Protein AF-A0A524CK15-F1 (afdb_monomer)

Structure (mmCIF, N/CA/C/O backbone):
data_AF-A0A524CK15-F1
#
_entry.id   AF-A0A524CK15-F1
#
loop_
_atom_site.group_PDB
_atom_site.id
_atom_site.type_symbol
_atom_site.label_atom_id
_atom_site.label_alt_id
_atom_site.label_comp_id
_atom_site.label_asym_id
_atom_site.label_entity_id
_atom_site.label_seq_id
_atom_site.pdbx_PDB_ins_code
_atom_site.Cartn_x
_atom_site.Cartn_y
_atom_site.Cartn_z
_atom_site.occupancy
_atom_site.B_iso_or_equiv
_atom_site.auth_seq_id
_atom_site.auth_comp_id
_atom_site.auth_asym_id
_atom_site.auth_atom_id
_atom_site.pdbx_PDB_model_num
ATOM 1 N N . MET A 1 1 ? 25.310 19.067 -42.871 1.00 55.69 1 MET A N 1
ATOM 2 C CA . MET A 1 1 ? 26.571 18.456 -43.361 1.00 55.69 1 MET A CA 1
ATOM 3 C C . MET A 1 1 ? 26.721 18.583 -44.879 1.00 55.69 1 MET A C 1
ATOM 5 O O . MET A 1 1 ? 27.720 19.136 -45.307 1.00 55.69 1 MET A O 1
ATOM 9 N N . PHE A 1 2 ? 25.718 18.194 -45.680 1.00 52.59 2 PHE A N 1
ATOM 10 C CA . PHE A 1 2 ? 25.743 18.322 -47.151 1.00 52.59 2 PHE A CA 1
ATOM 11 C C . PHE A 1 2 ? 26.018 19.737 -47.682 1.00 52.59 2 PHE A C 1
ATOM 13 O O . PHE A 1 2 ? 26.768 19.878 -48.639 1.00 52.59 2 PHE A O 1
ATOM 20 N N . LYS A 1 3 ? 25.491 20.783 -47.028 1.00 71.75 3 LYS A N 1
ATOM 21 C CA . LYS A 1 3 ? 25.762 22.181 -47.405 1.00 71.75 3 LYS A CA 1
ATOM 22 C C . LYS A 1 3 ? 27.261 22.521 -47.323 1.00 71.75 3 LYS A C 1
ATOM 24 O O . LYS A 1 3 ? 27.848 22.887 -48.326 1.00 71.75 3 LYS A O 1
ATOM 29 N N . LYS A 1 4 ? 27.912 22.221 -46.189 1.00 73.25 4 LYS A N 1
ATOM 30 C CA . LYS A 1 4 ? 29.362 22.434 -46.004 1.00 73.25 4 LYS A CA 1
ATOM 31 C C . LYS A 1 4 ? 30.231 21.638 -46.990 1.00 73.25 4 LYS A C 1
ATOM 33 O O . LYS A 1 4 ? 31.293 22.116 -47.368 1.00 73.25 4 LYS A O 1
ATOM 38 N N . LEU A 1 5 ? 29.814 20.430 -47.384 1.00 72.19 5 LEU A N 1
ATOM 39 C CA . LEU A 1 5 ? 30.543 19.635 -48.381 1.00 72.19 5 LEU A CA 1
ATOM 40 C C . LEU A 1 5 ? 30.392 20.233 -49.788 1.00 72.19 5 LEU A C 1
ATOM 42 O O . LEU A 1 5 ? 31.377 20.340 -50.510 1.00 72.19 5 LEU A O 1
ATOM 46 N N . LYS A 1 6 ? 29.178 20.675 -50.142 1.00 79.50 6 LYS A N 1
ATOM 47 C CA . LYS A 1 6 ? 28.891 21.368 -51.403 1.00 79.50 6 LYS A CA 1
ATOM 48 C C . LYS A 1 6 ? 29.717 22.650 -51.529 1.00 79.50 6 LYS A C 1
ATOM 50 O O . LYS A 1 6 ? 30.350 22.839 -52.558 1.00 79.50 6 LYS A O 1
ATOM 55 N N . ASP A 1 7 ? 29.781 23.448 -50.463 1.00 82.31 7 ASP A N 1
ATOM 56 C CA . ASP A 1 7 ? 30.535 24.708 -50.432 1.00 82.31 7 ASP A CA 1
ATOM 57 C C . ASP A 1 7 ? 32.053 24.474 -50.600 1.00 82.31 7 ASP A C 1
ATOM 59 O O . ASP A 1 7 ? 32.742 25.224 -51.293 1.00 82.31 7 ASP A O 1
ATOM 63 N N . ARG A 1 8 ? 32.585 23.388 -50.018 1.00 78.94 8 ARG A N 1
ATOM 64 C CA . ARG A 1 8 ? 33.995 22.989 -50.180 1.00 78.94 8 ARG A CA 1
ATOM 65 C C . ARG A 1 8 ? 34.305 22.472 -51.584 1.00 78.94 8 ARG A C 1
ATOM 67 O O . ARG A 1 8 ? 35.347 22.817 -52.130 1.00 78.94 8 ARG A O 1
ATOM 74 N N . LEU A 1 9 ? 33.407 21.682 -52.175 1.00 77.25 9 LEU A N 1
ATOM 75 C CA . LEU A 1 9 ? 33.543 21.196 -53.552 1.00 77.25 9 LEU A CA 1
ATOM 76 C C . LEU A 1 9 ? 33.477 22.341 -54.564 1.00 77.25 9 LEU A C 1
ATOM 78 O O . LEU A 1 9 ? 34.295 22.379 -55.478 1.00 77.25 9 LEU A O 1
ATOM 82 N N . SER A 1 10 ? 32.566 23.303 -54.382 1.00 79.25 10 SER A N 1
ATOM 83 C CA . SER A 1 10 ? 32.503 24.485 -55.248 1.00 79.25 10 SER A CA 1
ATOM 84 C C . SER A 1 10 ? 33.756 25.351 -55.137 1.00 79.25 10 SER A C 1
ATOM 86 O O . SER A 1 10 ? 34.241 25.836 -56.153 1.00 79.25 10 SER A O 1
ATOM 88 N N . ALA A 1 11 ? 34.319 25.503 -53.932 1.00 84.50 11 ALA A N 1
ATOM 89 C CA . ALA A 1 11 ? 35.571 26.232 -53.743 1.00 84.50 11 ALA A CA 1
ATOM 90 C C . ALA A 1 11 ? 36.758 25.514 -54.409 1.00 84.50 11 ALA A C 1
ATOM 92 O O . ALA A 1 11 ? 37.546 26.151 -55.102 1.00 84.50 11 ALA A O 1
ATOM 93 N N . ALA A 1 12 ? 36.858 24.189 -54.260 1.00 81.06 12 ALA A N 1
ATOM 94 C CA . ALA A 1 12 ? 37.910 23.393 -54.893 1.00 81.06 12 ALA A CA 1
ATOM 95 C C . ALA A 1 12 ? 37.824 23.423 -56.430 1.00 81.06 12 ALA A C 1
ATOM 97 O O . ALA A 1 12 ? 38.842 23.601 -57.096 1.00 81.06 12 ALA A O 1
ATOM 98 N N . LEU A 1 13 ? 36.613 23.319 -56.990 1.00 80.19 13 LEU A N 1
ATOM 99 C CA . LEU A 1 13 ? 36.372 23.461 -58.430 1.00 80.19 13 LEU A CA 1
ATOM 100 C C . LEU A 1 13 ? 36.734 24.864 -58.928 1.00 80.19 13 LEU A C 1
ATOM 102 O O . LEU A 1 13 ? 37.379 24.989 -59.965 1.00 80.19 13 LEU A O 1
ATOM 106 N N . GLY A 1 14 ? 36.377 25.909 -58.174 1.00 83.38 14 GLY A N 1
ATOM 107 C CA . GLY A 1 14 ? 36.739 27.289 -58.499 1.00 83.38 14 GLY A CA 1
ATOM 108 C C . GLY A 1 14 ? 38.253 27.514 -58.531 1.00 83.38 14 GLY A C 1
ATOM 109 O O . GLY A 1 14 ? 38.763 28.099 -59.481 1.00 83.38 14 GLY A O 1
ATOM 110 N N . ILE A 1 15 ? 38.986 26.993 -57.541 1.00 81.81 15 ILE A N 1
ATOM 111 C CA . ILE A 1 15 ? 40.455 27.087 -57.482 1.00 81.81 15 ILE A CA 1
ATOM 112 C C . ILE A 1 15 ? 41.104 26.299 -58.628 1.00 81.81 15 ILE A C 1
ATOM 114 O O . ILE A 1 15 ? 42.030 26.798 -59.263 1.00 81.81 15 ILE A O 1
ATOM 118 N N . SER A 1 16 ? 40.607 25.095 -58.927 1.00 79.69 16 SER A N 1
ATOM 119 C CA . SER A 1 16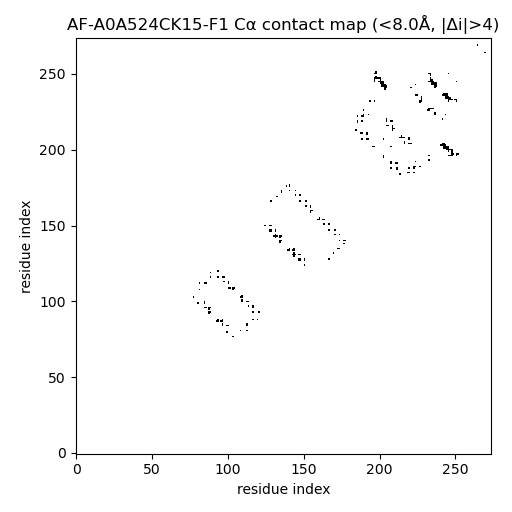 ? 41.106 24.283 -60.042 1.00 79.69 16 SER A CA 1
ATOM 120 C C . SER A 1 16 ? 40.906 24.988 -61.385 1.00 79.69 16 SER A C 1
ATOM 122 O O . SER A 1 16 ? 41.858 25.088 -62.156 1.00 79.69 16 SER A O 1
ATOM 124 N N . LEU A 1 17 ? 39.720 25.549 -61.644 1.00 79.06 17 LEU A N 1
ATOM 125 C CA . LEU A 1 17 ? 39.443 26.325 -62.858 1.00 79.06 17 LEU A CA 1
ATOM 126 C C . LEU A 1 17 ? 40.368 27.539 -62.986 1.00 79.06 17 LEU A C 1
ATOM 128 O O . LEU A 1 17 ? 40.913 27.779 -64.060 1.00 79.06 17 LEU A O 1
ATOM 132 N N . LEU A 1 18 ? 40.594 28.265 -61.889 1.00 79.44 18 LEU A N 1
ATOM 133 C CA . LEU A 1 18 ? 41.452 29.448 -61.870 1.00 79.44 18 LEU A CA 1
ATOM 134 C C . LEU A 1 18 ? 42.927 29.095 -62.123 1.00 79.44 18 LEU A C 1
ATOM 136 O O . LEU A 1 18 ? 43.591 29.779 -62.895 1.00 79.44 18 LEU A O 1
ATOM 140 N N . LEU A 1 19 ? 43.425 27.992 -61.554 1.00 77.94 19 LEU A N 1
ATOM 141 C CA . LEU A 1 19 ? 44.768 27.473 -61.842 1.00 77.94 19 LEU A CA 1
ATOM 142 C C . LEU A 1 19 ? 44.911 27.024 -63.299 1.00 77.94 19 LEU A C 1
ATOM 144 O O . LEU A 1 19 ? 45.911 27.337 -63.935 1.00 77.94 19 LEU A O 1
ATOM 148 N N . THR A 1 20 ? 43.903 26.336 -63.841 1.00 77.75 20 THR A N 1
ATOM 149 C CA . THR A 1 20 ? 43.910 25.901 -65.249 1.00 77.75 20 THR A CA 1
ATOM 150 C C . THR A 1 20 ? 43.944 27.112 -66.181 1.00 77.75 20 THR A C 1
ATOM 152 O O . THR A 1 20 ? 44.714 27.139 -67.135 1.00 77.75 20 THR A O 1
ATOM 155 N N . PHE A 1 21 ? 43.162 28.148 -65.864 1.00 78.06 21 PHE A N 1
ATOM 156 C CA . PHE A 1 21 ? 43.155 29.410 -66.598 1.00 78.06 21 PHE A CA 1
ATOM 157 C C . PHE A 1 21 ? 44.507 30.131 -66.525 1.00 78.06 21 PHE A C 1
ATOM 159 O O . PHE A 1 21 ? 45.005 30.573 -67.553 1.00 78.06 21 PHE A O 1
ATOM 166 N N . LEU A 1 22 ? 45.134 30.207 -65.345 1.00 76.88 22 LEU A N 1
ATOM 167 C CA . LEU A 1 22 ? 46.463 30.810 -65.182 1.00 76.88 22 LEU A CA 1
ATOM 168 C C . LEU A 1 22 ? 47.549 30.058 -65.958 1.00 76.88 22 LEU A C 1
ATOM 170 O O . LEU A 1 22 ? 48.421 30.700 -66.531 1.00 76.88 22 LEU A O 1
ATOM 174 N N . VAL A 1 23 ? 47.485 28.724 -66.015 1.00 73.56 23 VAL A N 1
ATOM 175 C CA . VAL A 1 23 ? 48.408 27.912 -66.825 1.00 73.56 23 VAL A CA 1
ATOM 176 C C . VAL A 1 23 ? 48.201 28.191 -68.312 1.00 73.56 23 VAL A C 1
ATOM 178 O O . VAL A 1 23 ? 49.164 28.497 -69.001 1.00 73.56 23 VAL A O 1
ATOM 181 N N . ILE A 1 24 ? 46.957 28.175 -68.804 1.00 71.50 24 ILE A N 1
ATOM 182 C CA . ILE A 1 24 ? 46.650 28.506 -70.208 1.00 71.50 24 ILE A CA 1
ATOM 183 C C . ILE A 1 24 ? 47.121 29.927 -70.553 1.00 71.50 24 ILE A C 1
ATOM 185 O O . ILE A 1 24 ? 47.690 30.147 -71.617 1.00 71.50 24 ILE A O 1
ATOM 189 N N . PHE A 1 25 ? 46.916 30.885 -69.646 1.00 73.38 25 PHE A N 1
ATOM 190 C CA . PHE A 1 25 ? 47.332 32.274 -69.830 1.00 73.38 25 PHE A CA 1
ATOM 191 C C . PHE A 1 25 ? 48.860 32.431 -69.838 1.00 73.38 25 PHE A C 1
ATOM 193 O O . PHE A 1 25 ? 49.388 33.183 -70.651 1.00 73.38 25 PHE A O 1
ATOM 200 N N . ALA A 1 26 ? 49.577 31.698 -68.981 1.00 67.38 26 ALA A N 1
ATOM 201 C CA . ALA A 1 26 ? 51.039 31.694 -68.945 1.00 67.38 26 ALA A CA 1
ATOM 202 C C . ALA A 1 26 ? 51.664 31.053 -70.198 1.00 67.38 26 ALA A C 1
ATOM 204 O O . ALA A 1 26 ? 52.703 31.517 -70.657 1.00 67.38 26 ALA A O 1
ATOM 205 N N . LEU A 1 27 ? 51.017 30.033 -70.774 1.00 62.81 27 LEU A N 1
ATOM 206 C CA . LEU A 1 27 ? 51.454 29.364 -72.009 1.00 62.81 27 LEU A CA 1
ATOM 207 C C . LEU A 1 27 ? 51.143 30.182 -73.278 1.00 62.81 27 LEU A C 1
ATOM 209 O O . LEU A 1 27 ? 51.696 29.929 -74.341 1.00 62.81 27 LEU A O 1
ATOM 213 N N . GLY A 1 28 ? 50.279 31.198 -73.184 1.00 62.91 28 GLY A N 1
ATOM 214 C CA . GLY A 1 28 ? 49.916 32.064 -74.309 1.00 62.91 28 GLY A CA 1
ATOM 215 C C . GLY A 1 28 ? 50.991 33.072 -74.738 1.00 62.91 28 GLY A C 1
ATOM 216 O O . GLY A 1 28 ? 50.707 33.883 -75.617 1.00 62.91 28 GLY A O 1
ATOM 217 N N . TYR A 1 29 ? 52.183 33.066 -74.127 1.00 54.81 29 TYR A N 1
ATOM 218 C CA . TYR A 1 29 ? 53.163 34.145 -74.291 1.00 54.81 29 TYR A CA 1
ATOM 219 C C . TYR A 1 29 ? 54.292 33.897 -75.308 1.00 54.81 29 TYR A C 1
ATOM 221 O O . TYR A 1 29 ? 54.995 34.851 -75.605 1.00 54.81 29 TYR A O 1
ATOM 229 N N . ASP A 1 30 ? 54.434 32.711 -75.915 1.00 58.44 30 ASP A N 1
ATOM 230 C CA . ASP A 1 30 ? 55.310 32.531 -77.091 1.00 58.44 30 ASP A CA 1
ATOM 231 C C . ASP A 1 30 ? 54.913 31.307 -77.940 1.00 58.44 30 ASP A C 1
ATOM 233 O O . ASP A 1 30 ? 55.083 30.152 -77.559 1.00 58.44 30 ASP A O 1
ATOM 237 N N . PHE A 1 31 ? 54.406 31.558 -79.151 1.00 59.78 31 PHE A N 1
ATOM 238 C CA . PHE A 1 31 ? 53.818 30.547 -80.047 1.00 59.78 31 PHE A CA 1
ATOM 239 C C . PHE A 1 31 ? 54.834 29.536 -80.629 1.00 59.78 31 PHE A C 1
ATOM 241 O O . PHE A 1 31 ? 54.445 28.594 -81.315 1.00 59.78 31 PHE A O 1
ATOM 248 N N . GLN A 1 32 ? 56.138 29.715 -80.381 1.00 60.94 32 GLN A N 1
ATOM 249 C CA . GLN A 1 32 ? 57.204 28.887 -80.964 1.00 60.94 32 GLN A CA 1
ATOM 250 C C . GLN A 1 32 ? 57.520 27.595 -80.181 1.00 60.94 32 GLN A C 1
ATOM 252 O O . GLN A 1 32 ? 58.207 26.733 -80.721 1.00 60.94 32 GLN A O 1
ATOM 257 N N . PHE A 1 33 ? 56.984 27.404 -78.966 1.00 59.75 33 PHE A N 1
ATOM 258 C CA . PHE A 1 33 ? 57.177 26.182 -78.153 1.00 59.75 33 PHE A CA 1
ATOM 259 C C . PHE A 1 33 ? 55.940 25.261 -78.067 1.00 59.75 33 PHE A C 1
ATOM 261 O O . PHE A 1 33 ? 55.978 24.214 -77.414 1.00 59.75 33 PHE A O 1
ATOM 268 N N . PHE A 1 34 ? 54.865 25.604 -78.782 1.00 63.62 34 PHE A N 1
ATOM 269 C CA . PHE A 1 34 ? 53.530 25.013 -78.633 1.00 63.62 34 PHE A CA 1
ATOM 270 C C . PHE A 1 34 ? 53.467 23.488 -78.849 1.00 63.62 34 PHE A C 1
ATOM 272 O O . PHE A 1 34 ? 52.748 22.790 -78.137 1.00 63.62 34 PHE A O 1
ATOM 279 N N . GLU A 1 35 ? 54.231 22.937 -79.798 1.00 68.75 35 GLU A N 1
ATOM 280 C CA . GLU A 1 35 ? 54.192 21.495 -80.096 1.00 68.75 35 GLU A CA 1
ATOM 281 C C . GLU A 1 35 ? 54.805 20.638 -78.981 1.00 68.75 35 GLU A C 1
ATOM 283 O O . GLU A 1 35 ? 54.282 19.568 -78.653 1.00 68.75 35 GLU A O 1
ATOM 288 N N . LEU A 1 36 ? 55.885 21.120 -78.357 1.00 71.44 36 LEU A N 1
ATOM 289 C CA . LEU A 1 36 ? 56.544 20.410 -77.263 1.00 71.44 36 LEU A CA 1
ATOM 290 C C . LEU A 1 36 ? 55.664 20.439 -76.004 1.00 71.44 36 LEU A C 1
ATOM 292 O O . LEU A 1 36 ? 55.476 19.416 -75.347 1.00 71.44 36 LEU A O 1
ATOM 296 N N . GLU A 1 37 ? 55.066 21.591 -75.701 1.00 74.56 37 GLU A N 1
ATOM 297 C CA . GLU A 1 37 ? 54.174 21.770 -74.550 1.00 74.56 37 GLU A CA 1
ATOM 298 C C . GLU A 1 37 ? 52.887 20.951 -74.669 1.00 74.56 37 GLU A C 1
ATOM 300 O O . GLU A 1 37 ? 52.447 20.358 -73.682 1.00 74.56 37 GLU A O 1
ATOM 305 N N . LEU A 1 38 ? 52.313 20.839 -75.873 1.00 75.25 38 LEU A N 1
ATOM 306 C CA . LEU A 1 38 ? 51.127 20.017 -76.114 1.00 75.25 38 LEU A CA 1
ATOM 307 C C . LEU A 1 38 ? 51.415 18.530 -75.860 1.00 75.25 38 LEU A C 1
ATOM 309 O O . LEU A 1 38 ? 50.601 17.838 -75.249 1.00 75.25 38 LEU A O 1
ATOM 313 N N . PHE A 1 39 ? 52.585 18.044 -76.284 1.00 78.38 39 PHE A N 1
ATOM 314 C CA . PHE A 1 39 ? 53.018 16.669 -76.033 1.00 78.38 39 PHE A CA 1
ATOM 315 C C . PHE A 1 39 ? 53.214 16.402 -74.533 1.00 78.38 39 PHE A C 1
ATOM 317 O O . PHE A 1 39 ? 52.721 15.399 -74.011 1.00 78.38 39 PHE A O 1
ATOM 324 N N . TYR A 1 40 ? 53.849 17.333 -73.811 1.00 79.88 40 TYR A N 1
ATOM 325 C CA . TYR A 1 40 ? 53.967 17.258 -72.352 1.00 79.88 40 TYR A CA 1
ATOM 326 C C . TYR A 1 40 ? 52.602 17.278 -71.660 1.00 79.88 40 TYR A C 1
ATOM 328 O O . TYR A 1 40 ? 52.371 16.476 -70.756 1.00 79.88 40 TYR A O 1
ATOM 336 N N . LEU A 1 41 ? 51.672 18.129 -72.097 1.00 79.19 41 LEU A N 1
ATOM 337 C CA . LEU A 1 41 ? 50.313 18.179 -71.560 1.00 79.19 41 LEU A CA 1
ATOM 338 C C . LEU A 1 41 ? 49.592 16.839 -71.755 1.00 79.19 41 LEU A C 1
ATOM 340 O O . LEU A 1 41 ? 48.973 16.335 -70.819 1.00 79.19 41 LEU A O 1
ATOM 344 N N . LEU A 1 42 ? 49.708 16.232 -72.939 1.00 78.88 42 LEU A N 1
ATOM 345 C CA . LEU A 1 42 ? 49.064 14.957 -73.266 1.00 78.88 42 LEU A CA 1
ATOM 346 C C . LEU A 1 42 ? 49.591 13.803 -72.402 1.00 78.88 42 LEU A C 1
ATOM 348 O O . LEU A 1 42 ? 48.834 12.900 -72.048 1.00 78.88 42 LEU A O 1
ATOM 352 N N . ILE A 1 43 ? 50.871 13.860 -72.025 1.00 85.19 43 ILE A N 1
ATOM 353 C CA . ILE A 1 43 ? 51.500 12.893 -71.120 1.00 85.19 43 ILE A CA 1
ATOM 354 C C . ILE A 1 43 ? 51.130 13.170 -69.661 1.00 85.19 43 ILE A C 1
ATOM 356 O O . ILE A 1 43 ? 50.814 12.232 -68.938 1.00 85.19 43 ILE A O 1
ATOM 360 N N . VAL A 1 44 ? 51.160 14.426 -69.206 1.00 84.06 44 VAL A N 1
ATOM 361 C CA . VAL A 1 44 ? 51.001 14.801 -67.787 1.00 84.06 44 VAL A CA 1
ATOM 362 C C . VAL A 1 44 ? 49.535 14.803 -67.341 1.00 84.06 44 VAL A C 1
ATOM 364 O O . VAL A 1 44 ? 49.232 14.435 -66.202 1.00 84.06 44 VAL A O 1
ATOM 367 N N . LEU A 1 45 ? 48.603 15.177 -68.221 1.00 81.56 45 LEU A N 1
ATOM 368 C CA . LEU A 1 45 ? 47.183 15.324 -67.893 1.00 81.56 45 LEU A CA 1
ATOM 369 C C . LEU A 1 45 ? 46.534 14.021 -67.374 1.00 81.56 45 LEU A C 1
ATOM 371 O O . LEU A 1 45 ? 45.852 14.093 -66.348 1.00 81.56 45 LEU A O 1
ATOM 375 N N . PRO A 1 46 ? 46.760 12.828 -67.966 1.00 89.75 46 PRO A N 1
ATOM 376 C CA . PRO A 1 46 ? 46.253 11.569 -67.415 1.00 89.75 46 PRO A CA 1
ATOM 377 C C . PRO A 1 46 ? 46.745 11.280 -65.992 1.00 89.75 46 PRO A C 1
ATOM 379 O O . PRO A 1 46 ? 45.965 10.800 -65.169 1.00 89.75 46 PRO A O 1
ATOM 382 N N . TYR A 1 47 ? 48.003 11.611 -65.671 1.00 88.88 47 TYR A N 1
ATOM 383 C CA . TYR A 1 47 ? 48.536 11.443 -64.314 1.00 88.88 47 TYR A CA 1
ATOM 384 C C . TYR A 1 47 ? 47.877 12.404 -63.326 1.00 88.88 47 TYR A C 1
ATOM 386 O O . TYR A 1 47 ? 47.534 11.988 -62.220 1.00 88.88 47 TYR A O 1
ATOM 394 N N . LEU A 1 48 ? 47.639 13.661 -63.720 1.00 83.81 48 LEU A N 1
ATOM 395 C CA . LEU A 1 48 ? 46.908 14.623 -62.890 1.00 83.81 48 LEU A CA 1
ATOM 396 C C . LEU A 1 48 ? 45.470 14.159 -62.633 1.00 83.81 48 LEU A C 1
ATOM 398 O O . LEU A 1 48 ? 45.031 14.128 -61.484 1.00 83.81 48 LEU A O 1
ATOM 402 N N . VAL A 1 49 ? 44.746 13.736 -63.673 1.00 85.06 49 VAL A N 1
ATOM 403 C CA . VAL A 1 49 ? 43.381 13.200 -63.536 1.00 85.06 49 VAL A CA 1
ATOM 404 C C . VAL A 1 49 ? 43.375 11.956 -62.643 1.00 85.06 49 VAL A C 1
ATOM 406 O O . VAL A 1 49 ? 42.567 11.870 -61.717 1.00 85.06 49 VAL A O 1
ATOM 409 N N . GLY A 1 50 ? 44.308 11.026 -62.859 1.00 90.81 50 GLY A N 1
ATOM 410 C CA . GLY A 1 50 ? 44.475 9.834 -62.028 1.00 90.81 50 GLY A CA 1
ATOM 411 C C . GLY A 1 50 ? 44.750 10.173 -60.561 1.00 90.81 50 GLY A C 1
ATOM 412 O O . GLY A 1 50 ? 44.129 9.589 -59.673 1.00 90.81 50 GLY A O 1
ATOM 413 N N . PHE A 1 51 ? 45.602 11.166 -60.298 1.00 91.31 51 PHE A N 1
ATOM 414 C CA . PHE A 1 51 ? 45.892 11.664 -58.953 1.00 91.31 51 PHE A CA 1
ATOM 415 C C . PHE A 1 51 ? 44.640 12.224 -58.261 1.00 91.31 51 PHE A C 1
ATOM 417 O O . PHE A 1 51 ? 44.367 11.870 -57.113 1.00 91.31 51 PHE A O 1
ATOM 424 N N . PHE A 1 52 ? 43.832 13.037 -58.952 1.00 86.94 52 PHE A N 1
ATOM 425 C CA . PHE A 1 52 ? 42.590 13.575 -58.384 1.00 86.94 52 PHE A CA 1
ATOM 426 C C . PHE A 1 52 ? 41.541 12.491 -58.119 1.00 86.94 52 PHE A C 1
ATOM 428 O O . PHE A 1 52 ? 40.899 12.514 -57.067 1.00 86.94 52 PHE A O 1
ATOM 435 N N . ILE A 1 53 ? 41.385 11.518 -59.024 1.00 90.88 53 ILE A N 1
ATOM 436 C CA . ILE A 1 53 ? 40.487 10.370 -58.819 1.00 90.88 53 ILE A CA 1
ATOM 437 C C . ILE A 1 53 ? 40.942 9.558 -57.604 1.00 90.88 53 ILE A C 1
ATOM 439 O O . ILE A 1 53 ? 40.133 9.247 -56.729 1.00 90.88 53 ILE A O 1
ATOM 443 N N . PHE A 1 54 ? 42.238 9.259 -57.511 1.00 92.06 54 PHE A N 1
ATOM 444 C CA . PHE A 1 54 ? 42.818 8.546 -56.378 1.00 92.06 54 PHE A CA 1
ATOM 445 C C . PHE A 1 54 ? 42.579 9.290 -55.056 1.00 92.06 54 PHE A C 1
ATOM 447 O O . PHE A 1 54 ? 42.112 8.693 -54.084 1.00 92.06 54 PHE A O 1
ATOM 454 N N . PHE A 1 55 ? 42.813 10.604 -55.028 1.00 91.31 55 PHE A N 1
ATOM 455 C CA . PHE A 1 55 ? 42.565 11.433 -53.850 1.00 91.31 55 PHE A CA 1
ATOM 456 C C . PHE A 1 55 ? 41.080 11.460 -53.461 1.00 91.31 55 PHE A C 1
ATOM 458 O O . PHE A 1 55 ? 40.743 11.353 -52.281 1.00 91.31 55 PHE A O 1
ATOM 465 N N . PHE A 1 56 ? 40.173 11.541 -54.438 1.00 88.81 56 PHE A N 1
ATOM 466 C CA . PHE A 1 56 ? 38.734 11.476 -54.191 1.00 88.81 56 PHE A CA 1
ATOM 467 C C . PHE A 1 56 ? 38.325 10.130 -53.579 1.00 88.81 56 PHE A C 1
ATOM 469 O O . PHE A 1 56 ? 37.602 10.100 -52.581 1.00 88.81 56 PHE A O 1
ATOM 476 N N . ILE A 1 57 ? 38.842 9.016 -54.108 1.00 92.31 57 ILE A N 1
ATOM 477 C CA . ILE A 1 57 ? 38.612 7.680 -53.543 1.00 92.31 57 ILE A CA 1
ATOM 478 C C . ILE A 1 57 ? 39.117 7.622 -52.096 1.00 92.31 57 ILE A C 1
ATOM 480 O O . ILE A 1 57 ? 38.359 7.223 -51.211 1.00 92.31 57 ILE A O 1
ATOM 484 N N . LEU A 1 58 ? 40.335 8.096 -51.816 1.00 92.62 58 LEU A N 1
ATOM 485 C CA . LEU A 1 58 ? 40.870 8.145 -50.450 1.00 92.62 58 LEU A CA 1
ATOM 486 C C . LEU A 1 58 ? 39.984 8.957 -49.497 1.00 92.62 58 LEU A C 1
ATOM 488 O O . LEU A 1 58 ? 39.688 8.491 -48.397 1.00 92.62 58 LEU A O 1
ATOM 492 N N . MET A 1 59 ? 39.508 10.130 -49.922 1.00 90.00 59 MET A N 1
ATOM 493 C CA . MET A 1 59 ? 38.602 10.964 -49.126 1.00 90.00 59 MET A CA 1
ATOM 494 C C . MET A 1 59 ? 37.270 10.258 -48.844 1.00 90.00 59 MET A C 1
ATOM 496 O O . MET A 1 59 ? 36.797 10.268 -47.708 1.00 90.00 59 MET A O 1
ATOM 500 N N . THR A 1 60 ? 36.678 9.587 -49.839 1.00 89.31 60 THR A N 1
ATOM 501 C CA . THR A 1 60 ? 35.430 8.827 -49.636 1.00 89.31 60 THR A CA 1
ATOM 502 C C . THR A 1 60 ? 35.614 7.631 -48.701 1.00 89.31 60 THR A C 1
ATOM 504 O O . THR A 1 60 ? 34.751 7.380 -47.857 1.00 89.31 60 THR A O 1
ATOM 507 N N . LEU A 1 61 ? 36.745 6.922 -48.789 1.00 93.12 61 LEU A N 1
ATOM 508 C CA . LEU A 1 61 ? 37.085 5.818 -47.889 1.00 93.12 61 LEU A CA 1
ATOM 509 C C . LEU A 1 61 ? 37.320 6.306 -46.456 1.00 93.12 61 LEU A C 1
ATOM 511 O O . LEU A 1 61 ? 36.860 5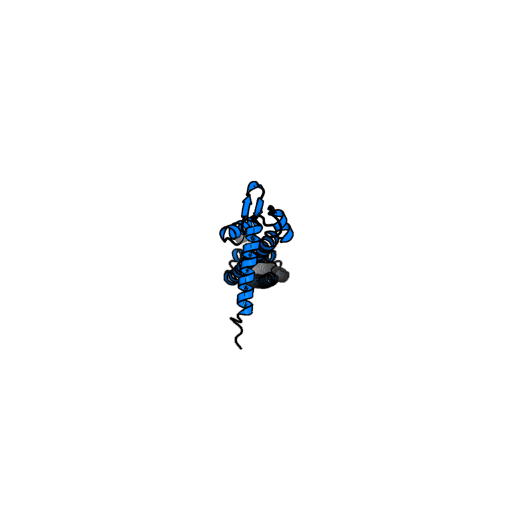.665 -45.509 1.00 93.12 61 LEU A O 1
ATOM 515 N N . TYR A 1 62 ? 37.990 7.448 -46.289 1.00 93.19 62 TYR A N 1
ATOM 516 C CA . TYR A 1 62 ? 38.189 8.078 -44.986 1.00 93.19 62 TYR A CA 1
ATOM 517 C C . TYR A 1 62 ? 36.852 8.472 -44.342 1.00 93.19 62 TYR A C 1
ATOM 519 O O . TYR A 1 62 ? 36.562 8.057 -43.217 1.00 93.19 62 TYR A O 1
ATOM 527 N N . ASP A 1 63 ? 35.987 9.168 -45.085 1.00 89.00 63 ASP A N 1
ATOM 528 C CA . ASP A 1 63 ? 34.641 9.533 -44.632 1.00 89.00 63 ASP A CA 1
ATOM 529 C C . ASP A 1 63 ? 33.800 8.296 -44.278 1.00 89.00 63 ASP A C 1
ATOM 531 O O . ASP A 1 63 ? 33.052 8.292 -43.294 1.00 89.00 63 ASP A O 1
ATOM 535 N N . TYR A 1 64 ? 33.912 7.223 -45.064 1.00 91.19 64 TYR A N 1
ATOM 536 C CA . TYR A 1 64 ? 33.225 5.961 -44.798 1.00 91.19 64 TYR A CA 1
ATOM 537 C C . TYR A 1 64 ? 33.720 5.299 -43.504 1.00 91.19 64 TYR A C 1
ATOM 539 O O . TYR A 1 64 ? 32.902 4.881 -42.676 1.00 91.19 64 TYR A O 1
ATOM 547 N N . LYS A 1 65 ? 35.040 5.262 -43.283 1.00 93.69 65 LYS A N 1
ATOM 548 C CA . LYS A 1 65 ? 35.664 4.737 -42.059 1.00 93.69 65 LYS A CA 1
ATOM 549 C C . LYS A 1 65 ? 35.214 5.511 -40.820 1.00 93.69 65 LYS A C 1
ATOM 551 O O . LYS A 1 65 ? 34.823 4.887 -39.833 1.00 93.69 65 LYS A O 1
ATOM 556 N N . GLU A 1 66 ? 35.200 6.842 -40.876 1.00 90.50 66 GLU A N 1
ATOM 557 C CA . GLU A 1 66 ? 34.726 7.676 -39.764 1.00 90.50 66 GLU A CA 1
ATOM 558 C C . GLU A 1 66 ? 33.244 7.426 -39.464 1.00 90.50 66 GLU A C 1
ATOM 560 O O . GLU A 1 66 ? 32.876 7.186 -38.314 1.00 90.50 66 GLU A O 1
ATOM 565 N N . ARG A 1 67 ? 32.384 7.333 -40.488 1.00 86.88 67 ARG A N 1
ATOM 566 C CA . ARG A 1 67 ? 30.962 6.987 -40.290 1.00 86.88 67 ARG A CA 1
ATOM 567 C C . ARG A 1 67 ? 30.772 5.618 -39.642 1.00 86.88 67 ARG A C 1
ATOM 569 O O . ARG A 1 67 ? 29.864 5.456 -38.823 1.00 86.88 67 ARG A O 1
ATOM 576 N N . ILE A 1 68 ? 31.588 4.629 -40.006 1.00 90.50 68 ILE A N 1
ATOM 577 C CA . ILE A 1 68 ? 31.574 3.311 -39.362 1.00 90.50 68 ILE A CA 1
ATOM 578 C C . ILE A 1 68 ? 31.981 3.436 -37.892 1.00 90.50 68 ILE A C 1
ATOM 580 O O . ILE A 1 68 ? 31.264 2.932 -37.027 1.00 90.50 68 ILE A O 1
ATOM 584 N N . LYS A 1 69 ? 33.076 4.143 -37.597 1.00 92.50 69 LYS A N 1
ATOM 585 C CA . LYS A 1 69 ? 33.566 4.361 -36.230 1.00 92.50 69 LYS A CA 1
ATOM 586 C C . LYS A 1 69 ? 32.516 5.046 -35.357 1.00 92.50 69 LYS A C 1
ATOM 588 O O . LYS A 1 69 ? 32.206 4.544 -34.281 1.00 92.50 69 LYS A O 1
ATOM 593 N N . THR A 1 70 ? 31.886 6.118 -35.843 1.00 87.00 70 THR A N 1
ATOM 594 C CA . THR A 1 70 ? 30.793 6.793 -35.126 1.00 87.00 70 THR A CA 1
ATOM 595 C C . THR A 1 70 ? 29.615 5.849 -34.875 1.00 87.00 70 THR A C 1
ATOM 597 O O . THR A 1 70 ? 29.075 5.819 -33.772 1.00 87.00 70 THR A O 1
ATOM 600 N N . LYS A 1 71 ? 29.226 5.022 -35.858 1.00 86.19 71 LYS A N 1
ATOM 601 C CA . LYS A 1 71 ? 28.162 4.018 -35.670 1.00 86.19 71 LYS A CA 1
ATOM 602 C C . LYS A 1 71 ? 28.523 2.973 -34.613 1.00 86.19 71 LYS A C 1
ATOM 604 O O . LYS A 1 71 ? 27.629 2.547 -33.884 1.00 86.19 71 LYS A O 1
ATOM 609 N N . PHE A 1 72 ? 29.783 2.543 -34.538 1.00 88.12 72 PHE A N 1
ATOM 610 C CA . PHE A 1 72 ? 30.243 1.621 -33.499 1.00 88.12 72 PHE A CA 1
ATOM 611 C C . PHE A 1 72 ? 30.210 2.267 -32.113 1.00 88.12 72 PHE A C 1
ATOM 613 O O . PHE A 1 72 ? 29.608 1.676 -31.220 1.00 88.12 72 PHE A O 1
ATOM 620 N N . MET A 1 73 ? 30.724 3.493 -31.960 1.00 86.62 73 MET A N 1
ATOM 621 C CA . MET A 1 73 ? 30.679 4.219 -30.681 1.00 86.62 73 MET A CA 1
ATOM 622 C C . MET A 1 73 ? 29.239 4.411 -30.187 1.00 86.62 73 MET A C 1
ATOM 624 O O . MET A 1 73 ? 28.925 4.044 -29.061 1.00 86.62 73 MET A O 1
ATOM 628 N N . ILE A 1 74 ? 28.319 4.846 -31.058 1.00 81.50 74 ILE A N 1
ATOM 629 C CA . ILE A 1 74 ? 26.896 4.995 -30.701 1.00 81.50 74 ILE A CA 1
ATOM 630 C C . ILE A 1 74 ? 26.277 3.652 -30.271 1.00 81.50 74 ILE A C 1
ATOM 632 O O . ILE A 1 74 ? 25.454 3.607 -29.357 1.00 81.50 74 ILE A O 1
ATOM 636 N N . ARG A 1 75 ? 26.631 2.536 -30.927 1.00 83.06 75 ARG A N 1
ATOM 637 C CA . ARG A 1 75 ? 26.133 1.202 -30.541 1.00 83.06 75 ARG A CA 1
ATOM 638 C C . ARG A 1 75 ? 26.666 0.769 -29.178 1.00 83.06 75 ARG A C 1
ATOM 640 O O . ARG A 1 75 ? 25.918 0.157 -28.418 1.00 83.06 75 ARG A O 1
ATOM 647 N N . GLU A 1 76 ? 27.926 1.060 -28.888 1.00 88.88 76 GLU A N 1
ATOM 648 C CA . GLU A 1 76 ? 28.565 0.737 -27.614 1.00 88.88 76 GLU A CA 1
ATOM 649 C C . GLU A 1 76 ? 27.990 1.574 -26.468 1.00 88.88 76 GLU A C 1
ATOM 651 O O . GLU A 1 76 ? 27.570 1.010 -25.459 1.00 88.88 76 GLU A O 1
ATOM 656 N N . GLU A 1 77 ? 27.828 2.884 -26.663 1.00 84.81 77 GLU A N 1
ATOM 657 C CA . GLU A 1 77 ? 27.140 3.770 -25.716 1.00 84.81 77 GLU A CA 1
ATOM 658 C C . GLU A 1 77 ? 25.712 3.292 -25.429 1.00 84.81 77 GLU A C 1
ATOM 660 O O . GLU A 1 77 ? 25.314 3.176 -24.270 1.00 84.81 77 GLU A O 1
ATOM 665 N N . GLN A 1 78 ? 24.948 2.923 -26.464 1.00 82.00 78 GLN A N 1
ATOM 666 C CA . GLN A 1 78 ? 23.598 2.374 -26.291 1.00 82.00 78 GLN A CA 1
ATOM 667 C C . GLN A 1 78 ? 23.590 1.052 -25.515 1.00 82.00 78 GLN A C 1
ATOM 669 O O . GLN A 1 78 ? 22.676 0.812 -24.723 1.00 82.00 78 GLN A O 1
ATOM 674 N N . LYS A 1 79 ? 24.585 0.185 -25.734 1.00 88.62 79 LYS A N 1
ATOM 675 C CA . LYS A 1 79 ? 24.730 -1.076 -24.996 1.00 88.62 79 LYS A CA 1
ATOM 676 C C . LYS A 1 79 ? 25.057 -0.809 -23.527 1.00 88.62 79 LYS A C 1
ATOM 678 O O . LYS A 1 79 ? 24.425 -1.397 -22.654 1.00 88.62 79 LYS A O 1
ATOM 683 N N . ASN A 1 80 ? 25.975 0.113 -23.254 1.00 87.00 80 ASN A N 1
ATOM 684 C CA . ASN A 1 80 ? 26.354 0.499 -21.897 1.00 87.00 80 ASN A CA 1
ATOM 685 C C . ASN A 1 80 ? 25.179 1.127 -21.141 1.00 87.00 80 ASN A C 1
ATOM 687 O O . ASN A 1 80 ? 24.900 0.730 -20.010 1.00 87.00 80 ASN A O 1
ATOM 691 N N . LEU A 1 81 ? 24.427 2.025 -21.786 1.00 82.88 81 LEU A N 1
ATOM 692 C CA . LEU A 1 81 ? 23.212 2.609 -21.219 1.00 82.88 81 LEU A CA 1
ATOM 693 C C . LEU A 1 81 ? 22.157 1.535 -20.911 1.00 82.88 81 LEU A C 1
ATOM 695 O O . LEU A 1 81 ? 21.603 1.522 -19.814 1.00 82.88 81 LEU A O 1
ATOM 699 N N . SER A 1 82 ? 21.930 0.590 -21.832 1.00 84.38 82 SER A N 1
ATOM 700 C CA . SER A 1 82 ? 21.025 -0.547 -21.608 1.00 84.38 82 SER A CA 1
ATOM 701 C C . SER A 1 82 ? 21.439 -1.382 -20.396 1.00 84.38 82 SER A C 1
ATOM 703 O O . SER A 1 82 ? 20.598 -1.693 -19.559 1.00 84.38 82 SER A O 1
ATOM 705 N N . ASN A 1 83 ? 22.726 -1.719 -20.278 1.00 87.06 83 ASN A N 1
ATOM 706 C CA . ASN A 1 83 ? 23.249 -2.513 -19.164 1.00 87.06 83 ASN A CA 1
ATOM 707 C C . ASN A 1 83 ? 23.150 -1.768 -17.825 1.00 87.06 83 ASN A C 1
ATOM 709 O O . ASN A 1 83 ? 22.964 -2.387 -16.781 1.00 87.06 83 ASN A O 1
ATOM 713 N N . ASN A 1 84 ? 23.303 -0.443 -17.832 1.00 81.81 84 ASN A N 1
ATOM 714 C CA . ASN A 1 84 ? 23.130 0.372 -16.631 1.00 81.81 84 ASN A CA 1
ATOM 715 C C . ASN A 1 84 ? 21.664 0.393 -16.188 1.00 81.81 84 ASN A C 1
ATOM 717 O O . ASN A 1 84 ? 21.390 0.219 -15.007 1.00 81.81 84 ASN A O 1
ATOM 721 N N . ILE A 1 85 ? 20.725 0.541 -17.127 1.00 80.38 85 ILE A N 1
ATOM 722 C CA . ILE A 1 85 ? 19.287 0.481 -16.832 1.00 80.38 85 ILE A CA 1
ATOM 723 C C . ILE A 1 85 ? 18.900 -0.888 -16.277 1.00 80.38 85 ILE A C 1
ATOM 725 O O . ILE A 1 85 ? 18.189 -0.949 -15.281 1.00 80.38 85 ILE A O 1
ATOM 729 N N . GLU A 1 86 ? 19.380 -1.980 -16.879 1.00 83.25 86 GLU A N 1
ATOM 730 C CA . GLU A 1 86 ? 19.113 -3.332 -16.372 1.00 83.25 86 GLU A CA 1
ATOM 731 C C . GLU A 1 86 ? 19.633 -3.506 -14.939 1.00 83.25 86 GLU A C 1
ATOM 733 O O . GLU A 1 86 ? 18.879 -3.957 -14.080 1.00 83.25 86 GLU A O 1
ATOM 738 N N . ARG A 1 87 ? 20.844 -3.017 -14.643 1.00 86.06 87 ARG A N 1
ATOM 739 C CA . ARG A 1 87 ? 21.375 -2.990 -13.272 1.00 86.06 87 ARG A CA 1
ATOM 740 C C . ARG A 1 87 ? 20.498 -2.190 -12.304 1.00 86.06 87 ARG A C 1
ATOM 742 O O . ARG A 1 87 ? 20.262 -2.645 -11.190 1.00 86.06 87 ARG A O 1
ATOM 749 N N . TYR A 1 88 ? 19.986 -1.025 -12.703 1.00 82.94 88 TYR A N 1
ATOM 750 C CA . TYR A 1 88 ? 19.091 -0.239 -11.841 1.00 82.94 88 TYR A CA 1
ATOM 751 C C . TYR A 1 88 ? 17.738 -0.921 -11.603 1.00 82.94 88 TYR A C 1
ATOM 753 O O . TYR A 1 88 ? 17.217 -0.854 -10.490 1.00 82.94 88 TYR A O 1
ATOM 761 N N . ILE A 1 89 ? 17.196 -1.611 -12.613 1.00 81.25 89 ILE A N 1
ATOM 762 C CA . ILE A 1 89 ? 15.977 -2.422 -12.476 1.00 81.25 89 ILE A CA 1
ATOM 763 C C . ILE A 1 89 ? 16.204 -3.555 -11.465 1.00 81.25 89 ILE A C 1
ATOM 765 O O . ILE A 1 89 ? 15.358 -3.787 -10.602 1.00 81.25 89 ILE A O 1
ATOM 769 N N . GLU A 1 90 ? 17.348 -4.236 -11.535 1.00 82.75 90 GLU A N 1
ATOM 770 C CA . GLU A 1 90 ? 17.711 -5.318 -10.607 1.00 82.75 90 GLU A CA 1
ATOM 771 C C . GLU A 1 90 ? 17.917 -4.819 -9.171 1.00 82.75 90 GLU A C 1
ATOM 773 O O . GLU A 1 90 ? 17.532 -5.495 -8.220 1.00 82.75 90 GLU A O 1
ATOM 778 N N . GLN A 1 91 ? 18.454 -3.610 -9.006 1.00 85.94 91 GLN A N 1
ATOM 779 C CA . GLN A 1 91 ? 18.664 -2.966 -7.705 1.00 85.94 91 GLN A CA 1
ATOM 780 C C . GLN A 1 91 ? 17.405 -2.301 -7.120 1.00 85.94 91 GLN A C 1
ATOM 782 O O . GLN A 1 91 ? 17.506 -1.608 -6.110 1.00 85.94 91 GLN A O 1
ATOM 787 N N . TYR A 1 92 ? 16.229 -2.478 -7.732 1.00 81.56 92 TYR A N 1
ATOM 788 C CA . TYR A 1 92 ? 14.965 -1.844 -7.321 1.00 81.56 92 TYR A CA 1
ATOM 789 C C . TYR A 1 92 ? 14.980 -0.305 -7.332 1.00 81.56 92 TYR A C 1
ATOM 791 O O . TYR A 1 92 ? 14.098 0.330 -6.756 1.00 81.56 92 TYR A O 1
ATOM 799 N N . ASN A 1 93 ? 15.923 0.322 -8.041 1.00 86.12 93 ASN A N 1
ATOM 800 C CA . ASN A 1 93 ? 15.931 1.770 -8.241 1.00 86.12 93 ASN A CA 1
ATOM 801 C C . ASN A 1 93 ? 15.135 2.131 -9.506 1.00 86.12 93 ASN A C 1
ATOM 803 O O . ASN A 1 93 ? 15.686 2.540 -10.534 1.00 86.12 93 ASN A O 1
ATOM 807 N N . LEU A 1 94 ? 13.823 1.891 -9.439 1.00 85.62 94 LEU A N 1
ATOM 808 C CA . LEU A 1 94 ? 12.931 1.939 -10.599 1.00 85.62 94 LEU A CA 1
ATOM 809 C C . LEU A 1 94 ? 12.756 3.362 -11.153 1.00 85.62 94 LEU A C 1
ATOM 811 O O . LEU A 1 94 ? 12.718 3.532 -12.369 1.00 85.62 94 LEU A O 1
ATOM 815 N N . GLU A 1 95 ? 12.741 4.382 -10.290 1.00 84.19 95 GLU A N 1
ATOM 816 C CA . GLU A 1 95 ? 12.648 5.795 -10.695 1.00 84.19 95 GLU A CA 1
ATOM 817 C C . GLU A 1 95 ? 13.843 6.218 -11.557 1.00 84.19 95 GLU A C 1
ATOM 819 O O . GLU A 1 95 ? 13.684 6.783 -12.641 1.00 84.19 95 GLU A O 1
ATOM 824 N N . LYS A 1 96 ? 15.058 5.858 -11.129 1.00 84.12 96 LYS A N 1
ATOM 825 C CA . LYS A 1 96 ? 16.275 6.156 -11.888 1.00 84.12 96 LYS A CA 1
ATOM 826 C C . LYS A 1 96 ? 16.331 5.389 -13.208 1.00 84.12 96 LYS A C 1
ATOM 828 O O . LYS A 1 96 ? 16.794 5.916 -14.220 1.00 84.12 96 LYS A O 1
ATOM 833 N N . ALA A 1 97 ? 15.841 4.148 -13.227 1.00 79.75 97 ALA A N 1
ATOM 834 C CA . ALA A 1 97 ? 15.708 3.385 -14.464 1.00 79.75 97 ALA A CA 1
ATOM 835 C C . ALA A 1 97 ? 14.731 4.059 -15.447 1.00 79.75 97 ALA A C 1
ATOM 837 O O . ALA A 1 97 ? 15.012 4.112 -16.645 1.00 79.75 97 ALA A O 1
ATOM 838 N N . GLU A 1 98 ? 13.612 4.609 -14.965 1.00 83.44 98 GLU A N 1
ATOM 839 C CA . GLU A 1 98 ? 12.651 5.352 -15.789 1.00 83.44 98 GLU A CA 1
ATOM 840 C C . GLU A 1 98 ? 13.235 6.607 -16.418 1.00 83.44 98 GLU A C 1
ATOM 842 O O . GLU A 1 98 ? 12.990 6.867 -17.601 1.00 83.44 98 GLU A O 1
ATOM 847 N N . GLU A 1 99 ? 13.996 7.373 -15.641 1.00 86.88 99 GLU A N 1
ATOM 848 C CA . GLU A 1 99 ? 14.677 8.574 -16.113 1.00 86.88 99 GLU A CA 1
ATOM 849 C C . GLU A 1 99 ? 15.610 8.238 -17.281 1.00 86.88 99 GLU A C 1
ATOM 851 O O . GLU A 1 99 ? 15.425 8.749 -18.385 1.00 86.88 99 GLU A O 1
ATOM 856 N N . LEU A 1 100 ? 16.499 7.257 -17.100 1.00 82.81 100 LEU A N 1
ATOM 857 C CA . LEU A 1 100 ? 17.455 6.830 -18.128 1.00 82.81 100 LEU A CA 1
ATOM 858 C C . LEU A 1 100 ? 16.787 6.245 -19.386 1.00 82.81 100 LEU A C 1
ATOM 860 O O . LEU A 1 100 ? 17.314 6.353 -20.493 1.00 82.81 100 LEU A O 1
ATOM 864 N N . ILE A 1 101 ? 15.605 5.633 -19.258 1.00 84.62 101 ILE A N 1
ATOM 865 C CA . ILE A 1 101 ? 14.833 5.130 -20.407 1.00 84.62 101 ILE A CA 1
ATOM 866 C C . ILE A 1 101 ? 14.318 6.278 -21.296 1.00 84.62 101 ILE A C 1
ATOM 868 O O . ILE A 1 101 ? 14.038 6.051 -22.483 1.00 84.62 101 ILE A O 1
ATOM 872 N N . LYS A 1 102 ? 14.156 7.501 -20.770 1.00 84.50 102 LYS A N 1
ATOM 873 C CA . LYS A 1 102 ? 13.738 8.666 -21.572 1.00 84.50 102 LYS A CA 1
ATOM 874 C C . LYS A 1 102 ? 14.820 9.077 -22.571 1.00 84.50 102 LYS A C 1
ATOM 876 O O . LYS A 1 102 ? 14.456 9.423 -23.693 1.00 84.50 102 LYS A O 1
ATOM 881 N N . ASP A 1 103 ? 16.089 8.897 -22.217 1.00 83.62 103 ASP A N 1
ATOM 882 C CA . ASP A 1 103 ? 17.247 9.289 -23.032 1.00 83.62 103 ASP A CA 1
ATOM 883 C C . ASP A 1 103 ? 17.568 8.293 -24.161 1.00 83.62 103 ASP A C 1
ATOM 885 O O . ASP A 1 103 ? 18.383 8.552 -25.050 1.00 83.62 103 ASP A O 1
ATOM 889 N N . ILE A 1 104 ? 16.900 7.133 -24.184 1.00 82.69 104 ILE A N 1
ATOM 890 C CA . ILE A 1 104 ? 17.088 6.141 -25.244 1.00 82.69 104 ILE A CA 1
ATOM 891 C C . ILE A 1 104 ? 16.365 6.570 -26.525 1.00 82.69 104 ILE A C 1
ATOM 893 O O . ILE A 1 104 ? 15.152 6.409 -26.678 1.00 82.69 104 ILE A O 1
ATOM 897 N N . ASN A 1 105 ? 17.158 6.966 -27.521 1.00 80.31 105 ASN A N 1
ATOM 898 C CA . ASN A 1 105 ? 16.681 7.288 -28.870 1.00 80.31 105 ASN A CA 1
ATOM 899 C C . ASN A 1 105 ? 16.151 6.067 -29.646 1.00 80.31 105 ASN A C 1
ATOM 901 O O . ASN A 1 105 ? 15.284 6.185 -30.515 1.00 80.31 105 ASN A O 1
ATOM 905 N N . LYS A 1 106 ? 16.655 4.860 -29.358 1.00 84.38 106 LYS A N 1
ATOM 906 C CA . LYS A 1 106 ? 16.277 3.647 -30.097 1.00 84.38 106 LYS A CA 1
ATOM 907 C C . LYS A 1 106 ? 14.926 3.102 -29.621 1.00 84.38 106 LYS A C 1
ATOM 909 O O . LYS A 1 106 ? 14.849 2.408 -28.608 1.00 84.38 106 LYS A O 1
ATOM 914 N N . ILE A 1 107 ? 13.879 3.327 -30.420 1.00 78.88 107 ILE A N 1
ATOM 915 C CA . ILE A 1 107 ? 12.479 2.961 -30.115 1.00 78.88 107 ILE A CA 1
ATOM 916 C C . ILE A 1 107 ? 12.328 1.499 -29.664 1.00 78.88 107 ILE A C 1
ATOM 918 O O . ILE A 1 107 ? 11.669 1.233 -28.661 1.00 78.88 107 ILE A O 1
ATOM 922 N N . PHE A 1 108 ? 12.944 0.547 -30.374 1.00 80.19 108 PHE A N 1
ATOM 923 C CA . PHE A 1 108 ? 12.843 -0.878 -30.033 1.00 80.19 108 PHE A CA 1
ATOM 924 C C . PHE A 1 108 ? 13.428 -1.194 -28.649 1.00 80.19 108 PHE A C 1
ATOM 926 O O . PHE A 1 108 ? 12.793 -1.872 -27.842 1.00 80.19 108 PHE A O 1
ATOM 933 N N . LEU A 1 109 ? 14.619 -0.663 -28.357 1.00 79.25 109 LEU A N 1
ATOM 934 C CA . LEU A 1 109 ? 15.292 -0.877 -27.077 1.00 79.25 109 LEU A CA 1
ATOM 935 C C . LEU A 1 109 ? 14.493 -0.243 -25.933 1.00 79.25 109 LEU A C 1
ATOM 937 O O . LEU A 1 109 ? 14.261 -0.883 -24.911 1.00 79.25 109 LEU A O 1
ATOM 941 N N . ARG A 1 110 ? 13.978 0.970 -26.159 1.00 77.00 110 ARG A N 1
ATOM 942 C CA . ARG A 1 110 ? 13.099 1.674 -25.225 1.00 77.00 110 ARG A CA 1
ATOM 943 C C . ARG A 1 110 ? 11.842 0.865 -24.899 1.00 77.00 110 ARG A C 1
ATOM 945 O O . ARG A 1 110 ? 11.498 0.731 -23.731 1.00 77.00 110 ARG A O 1
ATOM 952 N N . LYS A 1 111 ? 11.172 0.286 -25.906 1.00 82.25 111 LYS A N 1
ATOM 953 C CA . LYS A 1 111 ? 9.998 -0.586 -25.700 1.00 82.25 111 LYS A CA 1
ATOM 954 C C . LYS A 1 111 ? 10.346 -1.830 -24.875 1.00 82.25 111 LYS A C 1
ATOM 956 O O . LYS A 1 111 ? 9.617 -2.151 -23.940 1.00 82.25 111 LYS A O 1
ATOM 961 N N . LYS A 1 112 ? 11.464 -2.498 -25.185 1.00 88.44 112 LYS A N 1
ATOM 962 C CA . LYS A 1 112 ? 11.934 -3.685 -24.449 1.00 88.44 112 LYS A CA 1
ATOM 963 C C . LYS A 1 112 ? 12.196 -3.373 -22.971 1.00 88.44 112 LYS A C 1
ATOM 965 O O . LYS A 1 112 ? 11.732 -4.110 -22.109 1.00 88.44 112 LYS A O 1
ATOM 970 N N . LEU A 1 113 ? 12.909 -2.283 -22.685 1.00 81.69 113 LEU A N 1
ATOM 971 C CA . LEU A 1 113 ? 13.248 -1.888 -21.314 1.00 81.69 113 LEU A CA 1
ATOM 972 C C . LEU A 1 113 ? 12.019 -1.414 -20.533 1.00 81.69 113 LEU A C 1
ATOM 974 O O . LEU A 1 113 ? 11.858 -1.811 -19.386 1.00 81.69 113 LEU A O 1
ATOM 978 N N . LYS A 1 114 ? 11.099 -0.669 -21.165 1.00 85.31 114 LYS A N 1
ATOM 979 C CA . LYS A 1 114 ? 9.809 -0.312 -20.549 1.00 85.31 114 LYS A CA 1
ATOM 980 C C . LYS A 1 114 ? 9.000 -1.537 -20.135 1.00 85.31 114 LYS A C 1
ATOM 982 O O . LYS A 1 114 ? 8.412 -1.524 -19.063 1.00 85.31 114 LYS A O 1
ATOM 987 N N . LYS A 1 115 ? 8.981 -2.588 -20.961 1.00 89.38 115 LYS A N 1
ATOM 988 C CA . LYS A 1 115 ? 8.305 -3.842 -20.611 1.00 89.38 115 LYS A CA 1
ATOM 989 C C . LYS A 1 115 ? 8.946 -4.497 -19.383 1.00 89.38 115 LYS A C 1
ATOM 991 O O . LYS A 1 115 ? 8.239 -4.762 -18.426 1.00 89.38 115 LYS A O 1
ATOM 996 N N . LYS A 1 116 ? 10.274 -4.672 -19.380 1.00 86.94 116 LYS A N 1
ATOM 997 C CA . LYS A 1 116 ? 11.003 -5.233 -18.224 1.00 86.94 116 LYS A CA 1
ATOM 998 C C . LYS A 1 116 ? 10.756 -4.443 -16.936 1.00 86.94 116 LYS A C 1
ATOM 1000 O O . LYS A 1 116 ? 10.552 -5.025 -15.879 1.00 86.94 116 LYS A O 1
ATOM 1005 N N . LEU A 1 117 ? 10.782 -3.117 -17.034 1.00 85.38 117 LEU A N 1
ATOM 1006 C CA . LEU A 1 117 ? 10.502 -2.228 -15.916 1.00 85.38 117 LEU A CA 1
ATOM 1007 C C . LEU A 1 117 ? 9.067 -2.416 -15.396 1.00 85.38 117 LEU A C 1
ATOM 1009 O O . LEU A 1 117 ? 8.864 -2.503 -14.190 1.00 85.38 117 LEU A O 1
ATOM 1013 N N . LEU A 1 118 ? 8.084 -2.521 -16.297 1.00 87.56 118 LEU A N 1
ATOM 1014 C CA . LEU A 1 118 ? 6.692 -2.788 -15.933 1.00 87.56 118 LEU A CA 1
ATOM 1015 C C . LEU A 1 118 ? 6.546 -4.136 -15.218 1.00 87.56 118 LEU A C 1
ATOM 1017 O O . LEU A 1 118 ? 5.912 -4.198 -14.170 1.00 87.56 118 LEU A O 1
ATOM 1021 N N . ASP A 1 119 ? 7.180 -5.186 -15.742 1.00 88.62 119 ASP A N 1
ATOM 1022 C CA . ASP A 1 119 ? 7.197 -6.515 -15.120 1.00 88.62 119 ASP A CA 1
ATOM 1023 C C . ASP A 1 119 ? 7.783 -6.450 -13.696 1.00 88.62 119 ASP A C 1
ATOM 1025 O O . ASP A 1 119 ? 7.275 -7.096 -12.778 1.00 88.62 119 ASP A O 1
ATOM 1029 N N . LYS A 1 120 ? 8.793 -5.598 -13.474 1.00 90.06 120 LYS A N 1
ATOM 1030 C CA . LYS A 1 120 ? 9.375 -5.383 -12.145 1.00 90.06 120 LYS A CA 1
ATOM 1031 C C . LYS A 1 120 ? 8.444 -4.620 -11.198 1.00 90.06 120 LYS A C 1
ATOM 1033 O O . LYS A 1 120 ? 8.335 -4.998 -10.035 1.00 90.06 120 LYS A O 1
ATOM 1038 N N . TYR A 1 121 ? 7.727 -3.598 -11.673 1.00 88.88 121 TYR A N 1
ATOM 1039 C CA . TYR A 1 121 ? 6.687 -2.933 -10.872 1.00 88.88 121 TYR A CA 1
ATOM 1040 C C . TYR A 1 121 ? 5.594 -3.913 -10.433 1.00 88.88 121 TYR A C 1
ATOM 1042 O O . TYR A 1 121 ? 5.171 -3.882 -9.281 1.00 88.88 121 TYR A O 1
ATOM 1050 N N . ILE A 1 122 ? 5.172 -4.810 -11.328 1.00 89.44 122 ILE A N 1
ATOM 1051 C CA . ILE A 1 122 ? 4.198 -5.872 -11.035 1.00 89.44 122 ILE A CA 1
ATOM 1052 C C . ILE A 1 122 ? 4.712 -6.782 -9.907 1.00 89.44 122 ILE A C 1
ATOM 1054 O O . ILE A 1 122 ? 3.952 -7.115 -9.000 1.00 89.44 122 ILE A O 1
ATOM 1058 N N . GLU A 1 123 ? 5.989 -7.170 -9.932 1.00 92.38 123 GLU A N 1
ATOM 1059 C CA . GLU A 1 123 ? 6.613 -7.983 -8.877 1.00 92.38 123 GLU A CA 1
ATOM 1060 C C . GLU A 1 123 ? 6.626 -7.262 -7.519 1.00 92.38 123 GLU A C 1
ATOM 1062 O O . GLU A 1 123 ? 6.233 -7.844 -6.509 1.00 92.38 123 GLU A O 1
ATOM 1067 N N . VAL A 1 124 ? 7.008 -5.979 -7.500 1.00 91.94 124 VAL A N 1
ATOM 1068 C CA . VAL A 1 124 ? 7.011 -5.152 -6.279 1.00 91.94 124 VAL A CA 1
ATOM 1069 C C . VAL A 1 124 ? 5.602 -5.010 -5.704 1.00 91.94 124 VAL A C 1
ATOM 1071 O O . VAL A 1 124 ? 5.412 -5.195 -4.504 1.00 91.94 124 VAL A O 1
ATOM 1074 N N . ILE A 1 125 ? 4.607 -4.739 -6.554 1.00 92.56 125 ILE A N 1
ATOM 1075 C CA . ILE A 1 125 ? 3.201 -4.629 -6.142 1.00 92.56 125 ILE A CA 1
ATOM 1076 C C . ILE A 1 125 ? 2.724 -5.930 -5.494 1.00 92.56 125 ILE A C 1
ATOM 1078 O O . ILE A 1 125 ? 2.110 -5.879 -4.433 1.00 92.56 125 ILE A O 1
ATOM 1082 N N . LYS A 1 126 ? 3.035 -7.093 -6.082 1.00 94.19 126 LYS A N 1
ATOM 1083 C CA . LYS A 1 126 ? 2.669 -8.397 -5.505 1.00 94.19 126 LYS A CA 1
ATOM 1084 C C . LYS A 1 126 ? 3.285 -8.605 -4.122 1.00 94.19 126 LYS A C 1
ATOM 1086 O O . LYS A 1 126 ? 2.573 -8.947 -3.186 1.00 94.19 126 LYS A O 1
ATOM 1091 N N . ALA A 1 127 ? 4.578 -8.323 -3.968 1.00 94.06 127 ALA A N 1
ATOM 1092 C CA . ALA A 1 127 ? 5.252 -8.459 -2.678 1.00 94.06 127 ALA A CA 1
ATOM 1093 C C . ALA A 1 127 ? 4.662 -7.528 -1.598 1.00 94.06 127 ALA A C 1
ATOM 1095 O O . ALA A 1 127 ? 4.520 -7.925 -0.436 1.00 94.06 127 ALA A O 1
ATOM 1096 N N . ASP A 1 128 ? 4.297 -6.297 -1.969 1.00 94.50 128 ASP A N 1
ATOM 1097 C CA . ASP A 1 128 ? 3.660 -5.344 -1.058 1.00 94.50 128 ASP A CA 1
ATOM 1098 C C . ASP A 1 128 ? 2.199 -5.723 -0.739 1.00 94.50 128 ASP A C 1
ATOM 1100 O O . ASP A 1 128 ? 1.754 -5.501 0.391 1.00 94.50 128 ASP A O 1
ATOM 1104 N N . LEU A 1 129 ? 1.466 -6.348 -1.670 1.00 94.00 129 LEU A N 1
ATOM 1105 C CA . LEU A 1 129 ? 0.144 -6.933 -1.404 1.00 94.00 129 LEU A CA 1
ATOM 1106 C C . LEU A 1 129 ? 0.242 -8.076 -0.384 1.00 94.00 129 LEU A C 1
ATOM 1108 O O . LEU A 1 129 ? -0.459 -8.041 0.628 1.00 94.00 129 LEU A O 1
ATOM 1112 N N . ASP A 1 130 ? 1.178 -9.011 -0.565 1.00 94.75 130 ASP A N 1
ATOM 1113 C CA . ASP A 1 130 ? 1.422 -10.109 0.385 1.00 94.75 130 ASP A CA 1
ATOM 1114 C C . ASP A 1 130 ? 1.825 -9.580 1.772 1.00 94.75 130 ASP A C 1
ATOM 1116 O O . ASP A 1 130 ? 1.509 -10.145 2.825 1.00 94.75 130 ASP A O 1
ATOM 1120 N N . LYS A 1 131 ? 2.568 -8.469 1.810 1.00 96.88 131 LYS A N 1
ATOM 1121 C CA . LYS A 1 131 ? 2.898 -7.770 3.055 1.00 96.88 131 LYS A CA 1
ATOM 1122 C C . LYS A 1 131 ? 1.652 -7.161 3.699 1.00 96.88 131 LYS A C 1
ATOM 1124 O O . LYS A 1 131 ? 1.482 -7.306 4.909 1.00 96.88 131 LYS A O 1
ATOM 1129 N N . ALA A 1 132 ? 0.795 -6.495 2.929 1.00 93.31 132 ALA A N 1
ATOM 1130 C CA . ALA A 1 132 ? -0.448 -5.920 3.434 1.00 93.31 132 ALA A CA 1
ATOM 1131 C C . ALA A 1 132 ? -1.376 -7.002 4.006 1.00 93.31 132 ALA A C 1
ATOM 1133 O O . ALA A 1 132 ? -1.898 -6.827 5.106 1.00 93.31 132 ALA A O 1
ATOM 1134 N N . GLU A 1 133 ? -1.515 -8.142 3.328 1.00 90.81 133 GLU A N 1
ATOM 1135 C CA . GLU A 1 133 ? -2.317 -9.270 3.812 1.00 90.81 133 GLU A CA 1
ATOM 1136 C C . GLU A 1 133 ? -1.786 -9.832 5.140 1.00 90.81 133 GLU A C 1
ATOM 1138 O O . GLU A 1 133 ? -2.551 -10.029 6.088 1.00 90.81 133 GLU A O 1
ATOM 1143 N N . ARG A 1 134 ? -0.463 -9.982 5.280 1.00 95.12 134 ARG A N 1
ATOM 1144 C CA . ARG A 1 134 ? 0.150 -10.363 6.563 1.00 95.12 134 ARG A CA 1
ATOM 1145 C C . ARG A 1 134 ? -0.135 -9.343 7.667 1.00 95.12 134 ARG A C 1
ATOM 1147 O O . ARG A 1 134 ? -0.517 -9.733 8.768 1.00 95.12 134 ARG A O 1
ATOM 1154 N N . LEU A 1 135 ? -0.022 -8.044 7.390 1.00 94.50 135 LEU A N 1
ATOM 1155 C CA . LEU A 1 135 ? -0.338 -6.989 8.365 1.00 94.50 135 LEU A CA 1
ATOM 1156 C C . LEU A 1 135 ? -1.814 -7.020 8.796 1.00 94.50 135 LEU A C 1
ATOM 1158 O O . LEU A 1 135 ? -2.115 -6.806 9.971 1.00 94.50 135 LEU A O 1
ATOM 1162 N N . ILE A 1 136 ? -2.725 -7.323 7.867 1.00 90.25 136 ILE A N 1
ATOM 1163 C CA . ILE A 1 136 ? -4.152 -7.538 8.147 1.00 90.25 136 ILE A CA 1
ATOM 1164 C C . ILE A 1 136 ? -4.327 -8.732 9.089 1.00 90.25 136 ILE A C 1
ATOM 1166 O O . ILE A 1 136 ? -5.022 -8.606 10.098 1.00 90.25 136 ILE A O 1
ATOM 1170 N N . SER A 1 137 ? -3.644 -9.850 8.820 1.00 90.12 137 SER A N 1
ATOM 1171 C CA . SER A 1 137 ? -3.701 -11.050 9.668 1.00 90.12 137 SER A CA 1
ATOM 1172 C C . SER A 1 137 ? -3.230 -10.781 11.105 1.00 90.12 137 SER A C 1
ATOM 1174 O O . SER A 1 137 ? -3.833 -11.266 12.060 1.00 90.12 137 SER A O 1
ATOM 1176 N N . TYR A 1 138 ? -2.232 -9.907 11.274 1.00 93.44 138 TYR A N 1
ATOM 1177 C CA . TYR A 1 138 ? -1.730 -9.466 12.579 1.00 93.44 138 TYR A CA 1
ATOM 1178 C C . TYR A 1 138 ? -2.535 -8.320 13.208 1.00 93.44 138 TYR A C 1
ATOM 1180 O O . TYR A 1 138 ? -2.145 -7.785 14.245 1.00 93.44 138 TYR A O 1
ATOM 1188 N N . ARG A 1 139 ? -3.663 -7.919 12.606 1.00 90.25 139 ARG A N 1
ATOM 1189 C CA . ARG A 1 139 ? -4.504 -6.791 13.044 1.00 90.25 139 ARG A CA 1
ATOM 1190 C C . ARG A 1 139 ? -3.758 -5.445 13.108 1.00 90.25 139 ARG A C 1
ATOM 1192 O O . ARG A 1 139 ? -4.213 -4.507 13.770 1.00 90.25 139 ARG A O 1
ATOM 1199 N N . GLU A 1 140 ? -2.663 -5.283 12.363 1.00 93.81 140 GLU A N 1
ATOM 1200 C CA . GLU A 1 140 ? -1.907 -4.028 12.242 1.00 93.81 140 GLU A CA 1
ATOM 1201 C C . GLU A 1 140 ? -2.549 -3.075 11.208 1.00 93.81 140 GLU A C 1
ATOM 1203 O O . GLU A 1 140 ? -1.929 -2.644 10.233 1.00 93.81 140 GLU A O 1
ATOM 1208 N N . ILE A 1 141 ? -3.823 -2.721 11.431 1.00 91.94 141 ILE A N 1
ATOM 1209 C CA . ILE A 1 141 ? -4.713 -2.056 10.453 1.00 91.94 141 ILE A CA 1
ATOM 1210 C C . ILE A 1 141 ? -4.114 -0.765 9.867 1.00 91.94 141 ILE A C 1
ATOM 1212 O O . ILE A 1 141 ? -4.240 -0.512 8.668 1.00 91.94 141 ILE A O 1
ATOM 1216 N N . GLN A 1 142 ? -3.461 0.065 10.687 1.00 92.44 142 GLN A N 1
ATOM 1217 C CA . GLN A 1 142 ? -2.887 1.338 10.228 1.00 92.44 142 GLN A CA 1
ATOM 1218 C C . GLN A 1 142 ? -1.746 1.128 9.228 1.00 92.44 142 GLN A C 1
ATOM 1220 O O . GLN A 1 142 ? -1.727 1.769 8.178 1.00 92.44 142 GLN A O 1
ATOM 1225 N N . LYS A 1 143 ? -0.830 0.197 9.524 1.00 94.81 143 LYS A N 1
ATOM 1226 C CA . LYS A 1 143 ? 0.293 -0.122 8.637 1.00 94.81 143 LYS A CA 1
ATOM 1227 C C . LYS A 1 143 ? -0.203 -0.758 7.340 1.00 94.81 143 LYS A C 1
ATOM 1229 O O . LYS A 1 143 ? 0.236 -0.348 6.273 1.00 94.81 143 LYS A O 1
ATOM 1234 N N . ALA A 1 144 ? -1.167 -1.679 7.424 1.00 93.81 144 ALA A N 1
ATOM 1235 C CA . ALA A 1 144 ? -1.793 -2.278 6.245 1.00 93.81 144 ALA A CA 1
ATOM 1236 C C . ALA A 1 144 ? -2.441 -1.217 5.338 1.00 93.81 144 ALA A C 1
ATOM 1238 O O . ALA A 1 144 ? -2.207 -1.203 4.133 1.00 93.81 144 ALA A O 1
ATOM 1239 N N . THR A 1 145 ? -3.193 -0.277 5.926 1.00 91.31 145 THR A N 1
ATOM 1240 C CA . THR A 1 145 ? -3.830 0.830 5.189 1.00 91.31 145 THR A CA 1
ATOM 1241 C C . THR A 1 145 ? -2.789 1.699 4.483 1.00 91.31 145 THR A C 1
ATOM 1243 O O . THR A 1 145 ? -2.952 2.033 3.311 1.00 91.31 145 THR A O 1
ATOM 1246 N N . TRP A 1 146 ? -1.700 2.043 5.177 1.00 95.62 146 TRP A N 1
ATOM 1247 C CA . TRP A 1 146 ? -0.600 2.809 4.594 1.00 95.62 146 TRP A CA 1
ATOM 1248 C C . TRP A 1 146 ? 0.037 2.076 3.406 1.00 95.62 146 TRP A C 1
ATOM 1250 O O . TRP A 1 146 ? 0.212 2.672 2.344 1.00 95.62 146 TRP A O 1
ATOM 1260 N N . THR A 1 147 ? 0.311 0.774 3.547 1.00 92.38 147 THR A N 1
ATOM 1261 C CA . THR A 1 147 ? 0.858 -0.051 2.462 1.00 92.38 147 THR A CA 1
ATOM 1262 C C . THR A 1 147 ? -0.080 -0.081 1.254 1.00 92.38 147 THR A C 1
ATOM 1264 O O . THR A 1 147 ? 0.371 0.189 0.146 1.00 92.38 147 THR A O 1
ATOM 1267 N N . LEU A 1 148 ? -1.385 -0.300 1.442 1.00 92.50 148 LEU A N 1
ATOM 1268 C CA . LEU A 1 148 ? -2.349 -0.296 0.332 1.00 92.50 148 LEU A CA 1
ATOM 1269 C C . LEU A 1 148 ? -2.450 1.060 -0.379 1.00 92.50 148 LEU A C 1
ATOM 1271 O O . LEU A 1 148 ? -2.607 1.099 -1.597 1.00 92.50 148 LEU A O 1
ATOM 1275 N N . ASN A 1 149 ? -2.343 2.174 0.349 1.00 93.62 149 ASN A N 1
ATOM 1276 C CA . ASN A 1 149 ? -2.351 3.507 -0.260 1.00 93.62 149 ASN A CA 1
ATOM 1277 C C . ASN A 1 149 ? -1.122 3.733 -1.146 1.00 93.62 149 ASN A C 1
ATOM 1279 O O . ASN A 1 149 ? -1.268 4.236 -2.259 1.00 93.62 149 ASN A O 1
ATOM 1283 N N . LYS A 1 150 ? 0.058 3.288 -0.697 1.00 93.38 150 LYS A N 1
ATOM 1284 C CA . LYS A 1 150 ? 1.285 3.327 -1.502 1.00 93.38 150 LYS A CA 1
ATOM 1285 C C . LYS A 1 150 ? 1.147 2.494 -2.782 1.00 93.38 150 LYS A C 1
ATOM 1287 O O . LYS A 1 150 ? 1.525 2.945 -3.857 1.00 93.38 150 LYS A O 1
ATOM 1292 N N . ILE A 1 151 ? 0.566 1.296 -2.689 1.00 91.25 151 ILE A N 1
ATOM 1293 C CA . ILE A 1 151 ? 0.322 0.448 -3.867 1.00 91.25 151 ILE A CA 1
ATOM 1294 C C . ILE A 1 151 ? -0.655 1.137 -4.837 1.00 91.25 151 ILE A C 1
ATOM 1296 O O . ILE A 1 151 ? -0.419 1.146 -6.045 1.00 91.25 151 ILE A O 1
ATOM 1300 N N . GLN A 1 152 ? -1.731 1.746 -4.325 1.00 91.94 152 GLN A N 1
ATOM 1301 C CA . GLN A 1 152 ? -2.712 2.460 -5.150 1.00 91.94 152 GLN A CA 1
ATOM 1302 C C . GLN A 1 152 ? -2.080 3.628 -5.919 1.00 91.94 152 GLN A C 1
ATOM 1304 O O . GLN A 1 152 ? -2.428 3.847 -7.078 1.00 91.94 152 GLN A O 1
ATOM 1309 N N . GLU A 1 153 ? -1.158 4.364 -5.297 1.00 92.12 153 GLU A N 1
ATOM 1310 C CA . GLU A 1 153 ? -0.418 5.449 -5.947 1.00 92.12 153 GLU A CA 1
ATOM 1311 C C . GLU A 1 153 ? 0.374 4.934 -7.156 1.00 92.12 153 GLU A C 1
ATOM 1313 O O . GLU A 1 153 ? 0.181 5.429 -8.269 1.00 92.12 153 GLU A O 1
ATOM 1318 N N . ILE A 1 154 ? 1.153 3.860 -6.972 1.00 89.06 154 ILE A N 1
ATOM 1319 C CA . ILE A 1 154 ? 1.929 3.222 -8.049 1.00 89.06 154 ILE A CA 1
ATOM 1320 C C . ILE A 1 154 ? 1.001 2.728 -9.168 1.00 89.06 154 ILE A C 1
ATOM 1322 O O . ILE A 1 154 ? 1.275 2.935 -10.350 1.00 89.06 154 ILE A O 1
ATOM 1326 N N . ILE A 1 155 ? -0.122 2.091 -8.827 1.00 87.88 155 ILE A N 1
ATOM 1327 C CA . ILE A 1 155 ? -1.083 1.596 -9.823 1.00 87.88 155 ILE A CA 1
ATOM 1328 C C . ILE A 1 155 ? -1.678 2.732 -10.646 1.00 87.88 155 ILE A C 1
ATOM 1330 O O . ILE A 1 155 ? -1.778 2.600 -11.868 1.00 87.88 155 ILE A O 1
ATOM 1334 N N . ASN A 1 156 ? -2.068 3.830 -10.000 1.00 88.44 156 ASN A N 1
ATOM 1335 C CA . ASN A 1 156 ? -2.654 4.982 -10.676 1.00 88.44 156 ASN A CA 1
ATOM 1336 C C . ASN A 1 156 ? -1.639 5.632 -11.620 1.00 88.44 156 ASN A C 1
ATOM 1338 O O . ASN A 1 156 ? -1.962 5.910 -12.776 1.00 88.44 156 ASN A O 1
ATOM 1342 N N . GLU A 1 157 ? -0.403 5.812 -11.153 1.00 88.44 157 GLU A N 1
ATOM 1343 C CA . GLU A 1 157 ? 0.680 6.398 -11.938 1.00 88.44 157 GLU A CA 1
ATOM 1344 C C . GLU A 1 157 ? 1.031 5.530 -13.157 1.00 88.44 157 GLU A C 1
ATOM 1346 O O . GLU A 1 157 ? 1.146 6.025 -14.282 1.00 88.44 157 GLU A O 1
ATOM 1351 N N . LYS A 1 158 ? 1.149 4.211 -12.958 1.00 86.19 158 LYS A N 1
ATOM 1352 C CA . LYS A 1 158 ? 1.558 3.259 -14.004 1.00 86.19 158 LYS A CA 1
ATOM 1353 C C . LYS A 1 158 ? 0.388 2.667 -14.797 1.00 86.19 158 LYS A C 1
ATOM 1355 O O . LYS A 1 158 ? 0.613 1.880 -15.714 1.00 86.19 158 LYS A O 1
ATOM 1360 N N . LYS A 1 159 ? -0.853 3.066 -14.492 1.00 88.12 159 LYS A N 1
ATOM 1361 C CA . LYS A 1 159 ? -2.105 2.592 -15.118 1.00 88.12 159 LYS A CA 1
ATOM 1362 C C . LYS A 1 159 ? -2.295 1.066 -15.046 1.00 88.12 159 LYS A C 1
ATOM 1364 O O . LYS A 1 159 ? -2.810 0.451 -15.978 1.00 88.12 159 LYS A O 1
ATOM 1369 N N . LEU A 1 160 ? -1.897 0.447 -13.935 1.00 85.88 160 LEU A N 1
ATOM 1370 C CA . LEU A 1 160 ? -1.922 -1.009 -13.721 1.00 85.88 160 LEU A CA 1
ATOM 1371 C C . LEU A 1 160 ? -3.261 -1.502 -13.141 1.00 85.88 160 LEU A C 1
ATOM 1373 O O . LEU A 1 160 ? -3.322 -2.063 -12.049 1.00 85.88 160 LEU A O 1
ATOM 1377 N N . GLN A 1 161 ? -4.352 -1.304 -13.883 1.00 84.62 161 GLN A N 1
ATOM 1378 C CA . GLN A 1 161 ? -5.720 -1.570 -13.405 1.00 84.62 161 GLN A CA 1
ATOM 1379 C C . GLN A 1 161 ? -5.994 -3.035 -13.014 1.00 84.62 161 GLN A C 1
ATOM 1381 O O . GLN A 1 161 ? -6.946 -3.300 -12.283 1.00 84.62 161 GLN A O 1
ATOM 1386 N N . THR A 1 162 ? -5.158 -3.984 -13.446 1.00 85.50 162 THR A N 1
ATOM 1387 C CA . THR A 1 162 ? -5.308 -5.419 -13.149 1.00 85.50 162 THR A CA 1
ATOM 1388 C C . THR A 1 162 ? -5.301 -5.741 -11.654 1.00 85.50 162 THR A C 1
ATOM 1390 O O . THR A 1 162 ? -5.915 -6.721 -11.257 1.00 85.50 162 THR A O 1
ATOM 1393 N N . PHE A 1 163 ? -4.659 -4.914 -10.824 1.00 82.75 163 PHE A N 1
ATOM 1394 C CA . PHE A 1 163 ? -4.582 -5.101 -9.368 1.00 82.75 163 PHE A CA 1
ATOM 1395 C C . PHE A 1 163 ? -5.684 -4.379 -8.585 1.00 82.75 163 PHE A C 1
ATOM 1397 O O . PHE A 1 163 ? -5.729 -4.459 -7.358 1.00 82.75 163 PHE A O 1
ATOM 1404 N N . GLN A 1 164 ? -6.579 -3.652 -9.263 1.00 85.38 164 GLN A N 1
ATOM 1405 C CA . GLN A 1 164 ? -7.600 -2.861 -8.575 1.00 85.38 164 GLN A CA 1
ATOM 1406 C C . GLN A 1 164 ? -8.561 -3.744 -7.775 1.00 85.38 164 GLN A C 1
ATOM 1408 O O . GLN A 1 164 ? -9.006 -3.346 -6.700 1.00 85.38 164 GLN A O 1
ATOM 1413 N N . LYS A 1 165 ? -8.855 -4.942 -8.290 1.00 90.94 165 LYS A N 1
ATOM 1414 C CA . LYS A 1 165 ? -9.699 -5.919 -7.606 1.00 90.94 165 LYS A CA 1
ATOM 1415 C C . LYS A 1 165 ? -9.063 -6.366 -6.286 1.00 90.94 165 LYS A C 1
ATOM 1417 O O . LYS A 1 165 ? -9.679 -6.177 -5.248 1.00 90.94 165 LYS A O 1
ATOM 1422 N N . ASP A 1 166 ? -7.814 -6.830 -6.317 1.00 86.06 166 ASP A N 1
ATOM 1423 C CA . ASP A 1 166 ? -7.109 -7.320 -5.123 1.00 86.06 166 ASP A CA 1
ATOM 1424 C C . ASP A 1 166 ? -7.015 -6.245 -4.023 1.00 86.06 166 ASP A C 1
ATOM 1426 O O . ASP A 1 166 ? -7.207 -6.524 -2.840 1.00 86.06 166 ASP A O 1
ATOM 1430 N N . ILE A 1 167 ? -6.784 -4.983 -4.405 1.00 84.69 167 ILE A N 1
ATOM 1431 C CA . ILE A 1 167 ? -6.791 -3.855 -3.460 1.00 84.69 167 ILE A CA 1
ATOM 1432 C C . ILE A 1 167 ? -8.167 -3.645 -2.841 1.00 84.69 167 ILE A C 1
ATOM 1434 O O . ILE A 1 167 ? -8.258 -3.380 -1.641 1.00 84.69 167 ILE A O 1
ATOM 1438 N N . ASN A 1 168 ? -9.224 -3.708 -3.647 1.00 90.44 168 ASN A N 1
ATOM 1439 C CA . ASN A 1 168 ? -10.582 -3.520 -3.157 1.00 90.44 168 ASN A CA 1
ATOM 1440 C C . ASN A 1 168 ? -10.964 -4.642 -2.182 1.00 90.44 168 ASN A C 1
ATOM 1442 O O . ASN A 1 168 ? -11.456 -4.336 -1.098 1.00 90.44 168 ASN A O 1
ATOM 1446 N N . ASP A 1 169 ? -10.628 -5.893 -2.503 1.00 89.12 169 ASP A N 1
ATOM 1447 C CA . ASP A 1 169 ? -10.873 -7.054 -1.643 1.00 89.12 169 ASP A CA 1
ATOM 1448 C C . ASP A 1 169 ? -10.136 -6.909 -0.290 1.00 89.12 169 ASP A C 1
ATOM 1450 O O . ASP A 1 169 ? -10.707 -7.132 0.779 1.00 89.12 169 ASP A O 1
ATOM 1454 N N . LEU A 1 170 ? -8.872 -6.460 -0.289 1.00 84.69 170 LEU A N 1
ATOM 1455 C CA . LEU A 1 170 ? -8.128 -6.201 0.955 1.00 84.69 170 LEU A CA 1
ATOM 1456 C C . LEU A 1 170 ? -8.672 -4.996 1.741 1.00 84.69 170 LEU A C 1
ATOM 1458 O O . LEU A 1 170 ? -8.657 -5.008 2.975 1.00 84.69 170 LEU A O 1
ATOM 1462 N N . ARG A 1 171 ? -9.160 -3.952 1.060 1.00 91.00 171 ARG A N 1
ATOM 1463 C CA . ARG A 1 171 ? -9.814 -2.802 1.710 1.00 91.00 171 ARG A CA 1
ATOM 1464 C C . ARG A 1 171 ? -11.108 -3.212 2.397 1.00 91.00 171 ARG A C 1
ATOM 1466 O O . ARG A 1 171 ? -11.340 -2.777 3.522 1.00 91.00 171 ARG A O 1
ATOM 1473 N N . GLU A 1 172 ? -11.906 -4.063 1.764 1.00 94.31 172 GLU A N 1
ATOM 1474 C CA . GLU A 1 172 ? -13.126 -4.610 2.356 1.00 94.31 172 GLU A CA 1
ATOM 1475 C C . GLU A 1 172 ? -12.812 -5.384 3.645 1.00 94.31 172 GLU A C 1
ATOM 1477 O O . GLU A 1 172 ? -13.388 -5.084 4.692 1.00 94.31 172 GLU A O 1
ATOM 1482 N N . LYS A 1 173 ? -11.794 -6.261 3.626 1.00 89.88 173 LYS A N 1
ATOM 1483 C CA . LYS A 1 173 ? -11.308 -6.962 4.833 1.00 89.88 173 LYS A CA 1
ATOM 1484 C C . LYS A 1 173 ? -10.871 -5.999 5.948 1.00 89.88 173 LYS A C 1
ATOM 1486 O O . LYS A 1 173 ? -11.140 -6.239 7.125 1.00 89.88 173 LYS A O 1
ATOM 1491 N N . ILE A 1 174 ? -10.188 -4.898 5.617 1.00 87.19 174 ILE A N 1
ATOM 1492 C CA . ILE A 1 174 ? -9.792 -3.873 6.604 1.00 87.19 174 ILE A CA 1
ATOM 1493 C C . ILE A 1 174 ? -11.027 -3.217 7.229 1.00 87.19 174 ILE A C 1
ATOM 1495 O O . ILE A 1 174 ? -11.052 -3.024 8.448 1.00 87.19 174 ILE A O 1
ATOM 1499 N N . GLU A 1 175 ? -12.029 -2.852 6.431 1.00 91.69 175 GLU A N 1
ATOM 1500 C CA . GLU A 1 175 ? -13.261 -2.250 6.951 1.00 91.69 175 GLU A CA 1
ATOM 1501 C C . GLU A 1 175 ? -14.040 -3.225 7.839 1.00 91.69 175 GLU A C 1
ATOM 1503 O O . GLU A 1 175 ? -14.498 -2.831 8.917 1.00 91.69 175 GLU A O 1
ATOM 1508 N N . GLU A 1 176 ? -14.086 -4.508 7.480 1.00 92.75 176 GLU A N 1
ATOM 1509 C CA . GLU A 1 176 ? -14.655 -5.553 8.332 1.00 92.75 176 GLU A CA 1
ATOM 1510 C C . GLU A 1 176 ? -13.929 -5.632 9.686 1.00 92.75 176 GLU A C 1
ATOM 1512 O O . GLU A 1 176 ? -14.563 -5.562 10.742 1.00 92.75 176 GLU A O 1
ATOM 1517 N N . LEU A 1 177 ? -12.592 -5.674 9.696 1.00 87.62 177 LEU A N 1
ATOM 1518 C CA . LEU A 1 177 ? -11.806 -5.702 10.937 1.00 87.62 177 LEU A CA 1
ATOM 1519 C C . LEU A 1 177 ? -11.984 -4.434 11.782 1.00 87.62 177 LEU A C 1
ATOM 1521 O O . LEU A 1 177 ? -12.030 -4.501 13.015 1.00 87.62 177 LEU A O 1
ATOM 1525 N N . LYS A 1 178 ? -12.093 -3.259 11.149 1.00 90.44 178 LYS A N 1
ATOM 1526 C CA . LYS A 1 178 ? -12.395 -2.002 11.852 1.00 90.44 178 LYS A CA 1
ATOM 1527 C C . LYS A 1 178 ? -13.765 -2.069 12.519 1.00 90.44 178 LYS A C 1
ATOM 1529 O O . LYS A 1 178 ? -13.898 -1.631 13.667 1.00 90.44 178 LYS A O 1
ATOM 1534 N N . LEU A 1 179 ? -14.763 -2.617 11.828 1.00 94.31 179 LEU A N 1
ATOM 1535 C CA . LEU A 1 179 ? -16.104 -2.813 12.365 1.00 94.31 179 LEU A CA 1
ATOM 1536 C C . LEU A 1 179 ? -16.091 -3.803 13.535 1.00 94.31 179 LEU A C 1
ATOM 1538 O O . LEU A 1 179 ? -16.608 -3.475 14.604 1.00 94.31 179 LEU A O 1
ATOM 1542 N N . GL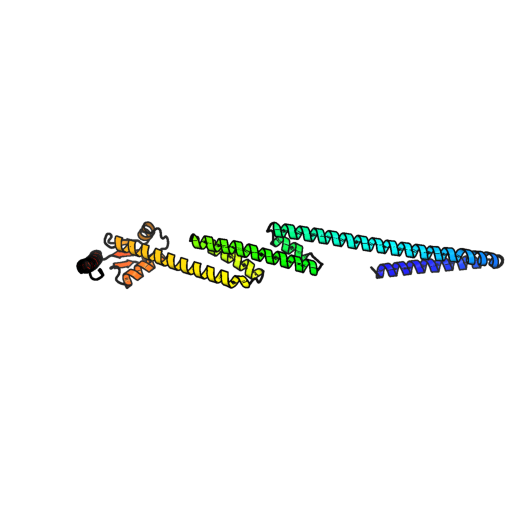N A 1 180 ? -15.435 -4.954 13.383 1.00 91.44 180 GLN A N 1
ATOM 1543 C CA . GLN A 1 180 ? -15.282 -5.949 14.447 1.00 91.44 180 GLN A CA 1
ATOM 1544 C C . GLN A 1 180 ? -14.622 -5.339 15.690 1.00 91.44 180 GLN A C 1
ATOM 1546 O O . GLN A 1 180 ? -15.183 -5.413 16.781 1.00 91.44 180 GLN A O 1
ATOM 1551 N N . ARG A 1 181 ? -13.504 -4.615 15.532 1.00 91.81 181 ARG A N 1
ATOM 1552 C CA . ARG A 1 181 ? -12.829 -3.922 16.645 1.00 91.81 181 ARG A CA 1
ATOM 1553 C C . ARG A 1 181 ? -13.725 -2.877 17.309 1.00 91.81 181 ARG A C 1
ATOM 1555 O O . ARG A 1 181 ? -13.692 -2.706 18.526 1.00 91.81 181 ARG A O 1
ATOM 1562 N N . LYS A 1 182 ? -14.534 -2.152 16.529 1.00 94.38 182 LYS A N 1
ATOM 1563 C CA . LYS A 1 182 ? -15.513 -1.194 17.067 1.00 94.38 182 LYS A CA 1
ATOM 1564 C C . LYS A 1 182 ? -16.567 -1.909 17.916 1.00 94.38 182 LYS A C 1
ATOM 1566 O O . LYS A 1 182 ? -16.890 -1.411 18.992 1.00 94.38 182 LYS A O 1
ATOM 1571 N N . LEU A 1 183 ? -17.071 -3.059 17.471 1.00 95.19 183 LEU A N 1
ATOM 1572 C CA . LEU A 1 183 ? -18.037 -3.873 18.215 1.00 95.19 183 LEU A CA 1
ATOM 1573 C C . LEU A 1 183 ? -17.427 -4.485 19.482 1.00 95.19 183 LEU A C 1
ATOM 1575 O O . LEU A 1 183 ? -18.042 -4.408 20.542 1.00 95.19 183 LEU A O 1
ATOM 1579 N N . GLU A 1 184 ? -16.211 -5.027 19.407 1.00 94.62 184 GLU A N 1
ATOM 1580 C CA . GLU A 1 184 ? -15.462 -5.526 20.570 1.00 94.62 184 GLU A CA 1
ATOM 1581 C C . GLU A 1 184 ? -15.271 -4.423 21.620 1.00 94.62 184 GLU A C 1
ATOM 1583 O O . GLU A 1 184 ? -15.583 -4.619 22.795 1.00 94.62 184 GLU A O 1
ATOM 1588 N N . ASN A 1 185 ? -14.853 -3.229 21.189 1.00 95.81 185 ASN A N 1
ATOM 1589 C CA . ASN A 1 185 ? -14.715 -2.071 22.069 1.00 95.81 185 ASN A CA 1
ATOM 1590 C C . ASN A 1 185 ? -16.046 -1.689 22.722 1.00 95.81 185 ASN A C 1
ATOM 1592 O O . ASN A 1 185 ? -16.087 -1.474 23.931 1.00 95.81 185 ASN A O 1
ATOM 1596 N N . LYS A 1 186 ? -17.144 -1.641 21.950 1.00 97.50 186 LYS A N 1
ATOM 1597 C CA . LYS A 1 186 ? -18.482 -1.397 22.506 1.00 97.50 186 LYS A CA 1
ATOM 1598 C C . LYS A 1 186 ? -18.833 -2.435 23.573 1.00 97.50 186 LYS A C 1
ATOM 1600 O O . LYS A 1 186 ? -19.241 -2.051 24.661 1.00 97.50 186 LYS A O 1
ATOM 1605 N N . ARG A 1 187 ? -18.632 -3.729 23.299 1.00 97.06 187 ARG A N 1
ATOM 1606 C CA . ARG A 1 187 ? -18.898 -4.818 24.258 1.00 97.06 187 ARG A CA 1
ATOM 1607 C C . ARG A 1 187 ? -18.077 -4.665 25.539 1.00 97.06 187 ARG A C 1
ATOM 1609 O O . ARG A 1 187 ? -18.627 -4.816 26.626 1.00 97.06 187 ARG A O 1
ATOM 1616 N N . LYS A 1 188 ? -16.788 -4.324 25.425 1.00 97.50 188 LYS A N 1
ATOM 1617 C CA . LYS A 1 188 ? -15.911 -4.087 26.582 1.00 97.50 188 LYS A CA 1
ATOM 1618 C C . LYS A 1 188 ? -16.412 -2.921 27.438 1.00 97.50 188 LYS A C 1
ATOM 1620 O O . LYS A 1 188 ? -16.523 -3.073 28.649 1.00 97.50 188 LYS A O 1
ATOM 1625 N N . ILE A 1 189 ? -16.769 -1.800 26.804 1.00 98.06 189 ILE A N 1
ATOM 1626 C CA . ILE A 1 189 ? -17.335 -0.624 27.482 1.00 98.06 189 ILE A CA 1
ATOM 1627 C C . ILE A 1 189 ? -18.643 -0.993 28.193 1.00 98.06 189 ILE A C 1
ATOM 1629 O O . ILE A 1 189 ? -18.767 -0.735 29.386 1.00 98.06 189 ILE A O 1
ATOM 1633 N N . ARG A 1 190 ? -19.582 -1.654 27.499 1.00 98.00 190 ARG A N 1
ATOM 1634 C CA . ARG A 1 190 ? -20.863 -2.095 28.083 1.00 98.00 190 ARG A CA 1
ATOM 1635 C C . ARG A 1 190 ? -20.655 -2.959 29.326 1.00 98.00 190 ARG A C 1
ATOM 1637 O O . ARG A 1 190 ? -21.263 -2.704 30.357 1.00 98.00 190 ARG A O 1
ATOM 1644 N N . LYS A 1 191 ? -19.750 -3.942 29.249 1.00 97.19 191 LYS A N 1
ATOM 1645 C CA . LYS A 1 191 ? -19.421 -4.831 30.373 1.00 97.19 191 LYS A CA 1
ATOM 1646 C C . LYS A 1 191 ? -18.909 -4.059 31.593 1.00 97.19 191 LYS A C 1
ATOM 1648 O O . LYS A 1 191 ? -19.283 -4.381 32.715 1.00 97.19 191 LYS A O 1
ATOM 1653 N N . ILE A 1 192 ? -18.056 -3.059 31.378 1.00 97.69 192 ILE A N 1
ATOM 1654 C CA . ILE A 1 192 ? -17.517 -2.222 32.457 1.00 97.69 192 ILE A CA 1
ATOM 1655 C C . ILE A 1 192 ? -18.621 -1.368 33.076 1.00 97.69 192 ILE A C 1
ATOM 1657 O O . ILE A 1 192 ? -18.744 -1.346 34.296 1.00 97.69 192 ILE A O 1
ATOM 1661 N N . ILE A 1 193 ? -19.451 -0.726 32.249 1.00 97.44 193 ILE A N 1
ATOM 1662 C CA . ILE A 1 193 ? -20.570 0.098 32.719 1.00 97.44 193 ILE A CA 1
ATOM 1663 C C . ILE A 1 193 ? -21.532 -0.732 33.575 1.00 97.44 193 ILE A C 1
ATOM 1665 O O . ILE A 1 193 ? -21.806 -0.330 34.697 1.00 97.44 193 ILE A O 1
ATOM 1669 N N . LEU A 1 194 ? -21.967 -1.907 33.105 1.00 95.88 194 LEU A N 1
ATOM 1670 C CA . LEU A 1 194 ? -22.864 -2.799 33.860 1.00 95.88 194 LEU A CA 1
ATOM 1671 C C . LEU A 1 194 ? -22.270 -3.255 35.200 1.00 95.88 194 LEU A C 1
ATOM 1673 O O . LEU A 1 194 ? -22.976 -3.410 36.188 1.00 95.88 194 LEU A O 1
ATOM 1677 N N . ASN A 1 195 ? -20.957 -3.480 35.246 1.00 95.31 195 ASN A N 1
ATOM 1678 C CA . ASN A 1 195 ? -20.276 -3.872 36.478 1.00 95.31 195 ASN A CA 1
ATOM 1679 C C . ASN A 1 195 ? -20.131 -2.710 37.474 1.00 95.31 195 ASN A C 1
ATOM 1681 O O . ASN A 1 195 ? -20.042 -2.946 38.677 1.00 95.31 195 ASN A O 1
ATOM 1685 N N . LEU A 1 196 ? -20.040 -1.471 36.986 1.00 96.19 196 LEU A N 1
ATOM 1686 C CA . LEU A 1 196 ? -19.868 -0.280 37.817 1.00 96.19 196 LEU A CA 1
ATOM 1687 C C . LEU A 1 196 ? -21.203 0.365 38.211 1.00 96.19 196 LEU A C 1
ATOM 1689 O O . LEU A 1 196 ? -21.261 0.981 39.273 1.00 96.19 196 LEU A O 1
ATOM 1693 N N . SER A 1 197 ? -22.267 0.187 37.423 1.00 95.88 197 SER A N 1
ATOM 1694 C CA . SER A 1 197 ? -23.599 0.758 37.684 1.00 95.88 197 SER A CA 1
ATOM 1695 C C . SER A 1 197 ? -24.254 0.234 38.961 1.00 95.88 197 SER A C 1
ATOM 1697 O O . SER A 1 197 ? -25.091 0.913 39.544 1.00 95.88 197 SER A O 1
ATOM 1699 N N . THR A 1 198 ? -23.848 -0.944 39.435 1.00 93.88 198 THR A N 1
ATOM 1700 C CA . THR A 1 198 ? -24.299 -1.517 40.715 1.00 93.88 198 THR A CA 1
ATOM 1701 C C . THR A 1 198 ? -23.435 -1.113 41.906 1.00 93.88 198 THR A C 1
ATOM 1703 O O . THR A 1 198 ? -23.780 -1.417 43.044 1.00 93.88 198 THR A O 1
ATOM 1706 N N . LYS A 1 199 ? -22.292 -0.457 41.666 1.00 95.38 199 LYS A N 1
ATOM 1707 C CA . LYS A 1 199 ? -21.271 -0.168 42.690 1.00 95.38 199 LYS A CA 1
ATOM 1708 C C . LYS A 1 199 ? -21.077 1.316 42.958 1.00 95.38 199 LYS A C 1
ATOM 1710 O O . LYS A 1 199 ? -20.607 1.675 44.033 1.00 95.38 199 LYS A O 1
ATOM 1715 N N . LYS A 1 200 ? -21.354 2.169 41.972 1.00 96.19 200 LYS A N 1
ATOM 1716 C CA . LYS A 1 200 ? -21.118 3.613 42.032 1.00 96.19 200 LYS A CA 1
ATOM 1717 C C . LYS A 1 200 ? -22.407 4.357 41.707 1.00 96.19 200 LYS A C 1
ATOM 1719 O O . LYS A 1 200 ? -23.080 4.013 40.745 1.00 96.19 200 LYS A O 1
ATOM 1724 N N . GLU A 1 201 ? -22.700 5.419 42.456 1.00 96.44 201 GLU A N 1
ATOM 1725 C CA . GLU A 1 201 ? -23.834 6.312 42.157 1.00 96.44 201 GLU A CA 1
ATOM 1726 C C . GLU A 1 201 ? -23.556 7.167 40.926 1.00 96.44 201 GLU A C 1
ATOM 1728 O O . GLU A 1 201 ? -24.456 7.478 40.157 1.00 96.44 201 GLU A O 1
ATOM 1733 N N . LYS A 1 202 ? -22.291 7.533 40.717 1.00 97.50 202 LYS A N 1
ATOM 1734 C CA . LYS A 1 202 ? -21.856 8.377 39.613 1.00 97.50 202 LYS A CA 1
ATOM 1735 C C . LYS A 1 202 ? -20.601 7.804 38.976 1.00 97.50 202 LYS A C 1
ATOM 1737 O O . LYS A 1 202 ? -19.702 7.351 39.679 1.00 97.50 202 LYS A O 1
ATOM 1742 N N . LEU A 1 203 ? -20.538 7.848 37.651 1.00 98.00 203 LEU A N 1
ATOM 1743 C CA . LEU A 1 203 ? -19.417 7.332 36.871 1.00 98.00 203 LEU A CA 1
ATOM 1744 C C . LEU A 1 203 ? -19.026 8.325 35.779 1.00 98.00 203 LEU A C 1
ATOM 1746 O O . LEU A 1 203 ? -19.860 8.753 34.978 1.00 98.00 203 LEU A O 1
ATOM 1750 N N . TYR A 1 204 ? -17.751 8.697 35.743 1.00 98.25 204 TYR A N 1
ATOM 1751 C CA . TYR A 1 204 ? -17.212 9.626 34.753 1.00 98.25 204 TYR A CA 1
ATOM 1752 C C . TYR A 1 204 ? -16.724 8.883 33.505 1.00 98.25 204 TYR A C 1
ATOM 1754 O O . TYR A 1 204 ? -16.208 7.766 33.576 1.00 98.25 204 TYR A O 1
ATOM 1762 N N . V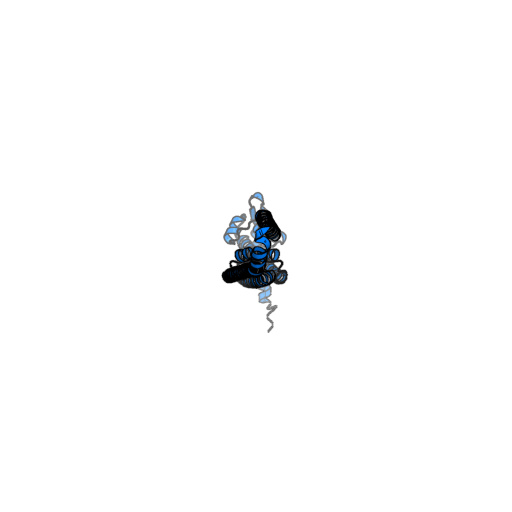AL A 1 205 ? -16.834 9.523 32.335 1.00 98.00 205 VAL A N 1
ATOM 1763 C CA . VAL A 1 205 ? -16.317 8.972 31.066 1.00 98.00 205 VAL A CA 1
ATOM 1764 C C . VAL A 1 205 ? -14.813 8.679 31.149 1.00 98.00 205 VAL A C 1
ATOM 1766 O O . VAL A 1 205 ? -14.360 7.692 30.572 1.00 98.00 205 VAL A O 1
ATOM 1769 N N . SER A 1 206 ? -14.055 9.478 31.907 1.00 97.56 206 SER A N 1
ATOM 1770 C CA . SER A 1 206 ? -12.625 9.260 32.148 1.00 97.56 206 SER A CA 1
ATOM 1771 C C . SER A 1 206 ? -12.341 7.951 32.889 1.00 97.56 206 SER A C 1
ATOM 1773 O O . SER A 1 206 ? -11.455 7.215 32.470 1.00 97.56 206 SER A O 1
ATOM 1775 N N . GLU A 1 207 ? -13.128 7.614 33.916 1.00 97.50 207 GLU A N 1
ATOM 1776 C CA . GLU A 1 207 ? -12.984 6.350 34.656 1.00 97.50 207 GLU A CA 1
ATOM 1777 C C . GLU A 1 207 ? -13.290 5.149 33.752 1.00 97.50 207 GLU A C 1
ATOM 1779 O O . GLU A 1 207 ? -12.578 4.151 33.765 1.00 97.50 207 GLU A O 1
ATOM 1784 N N . ILE A 1 208 ? -14.316 5.252 32.896 1.00 97.25 208 ILE A N 1
ATOM 1785 C CA . ILE A 1 208 ? -14.622 4.199 31.914 1.00 97.25 208 ILE A CA 1
ATOM 1786 C C . ILE A 1 208 ? -13.478 4.059 30.905 1.00 97.25 208 ILE A C 1
ATOM 1788 O O . ILE A 1 208 ? -13.133 2.942 30.515 1.00 97.25 208 ILE A O 1
ATOM 1792 N N . SER A 1 209 ? -12.895 5.172 30.454 1.00 97.56 209 SER A N 1
ATOM 1793 C CA . SER A 1 209 ? -11.751 5.163 29.537 1.00 97.56 209 SER A CA 1
ATOM 1794 C C . SER A 1 209 ? -10.547 4.462 30.159 1.00 97.56 209 SER A C 1
ATOM 1796 O O . SER A 1 209 ? -9.925 3.637 29.492 1.00 97.56 209 SER A O 1
ATOM 1798 N N . GLU A 1 210 ? -10.256 4.751 31.427 1.00 96.56 210 GLU A N 1
ATOM 1799 C CA . GLU A 1 210 ? -9.164 4.149 32.194 1.00 96.56 210 GLU A CA 1
ATOM 1800 C C . GLU A 1 210 ? -9.366 2.638 32.364 1.00 96.56 210 GLU A C 1
ATOM 1802 O O . GLU A 1 210 ? -8.548 1.850 31.890 1.00 96.56 210 GLU A O 1
ATOM 1807 N N . GLU A 1 211 ? -10.514 2.220 32.903 1.00 96.50 211 GLU A N 1
ATOM 1808 C CA . GLU A 1 211 ? -10.848 0.804 33.129 1.00 96.50 211 GLU A CA 1
ATOM 1809 C C . GLU A 1 211 ? -10.919 -0.005 31.823 1.00 96.50 211 GLU A C 1
ATOM 1811 O O . GLU A 1 211 ? -10.574 -1.188 31.752 1.00 96.50 211 GLU A O 1
ATOM 1816 N N . SER A 1 212 ? -11.376 0.623 30.737 1.00 95.00 212 SER A N 1
ATOM 1817 C CA . SER A 1 212 ? -11.493 -0.043 29.439 1.00 95.00 212 SER A CA 1
ATOM 1818 C C . SER A 1 212 ? -10.204 -0.016 28.619 1.00 95.00 212 SER A C 1
ATOM 1820 O O . SER A 1 212 ? -10.062 -0.833 27.701 1.00 95.00 212 SER A O 1
ATOM 1822 N N . GLY A 1 213 ? -9.269 0.888 28.916 1.00 95.56 213 GLY A N 1
ATOM 1823 C CA . GLY A 1 213 ? -8.123 1.207 28.061 1.00 95.56 213 GLY A CA 1
ATOM 1824 C C . GLY A 1 213 ? -8.518 1.772 26.688 1.00 95.56 213 GLY A C 1
ATOM 1825 O O . GLY A 1 213 ? -7.744 1.676 25.733 1.00 95.56 213 GLY A O 1
ATOM 1826 N N . ILE A 1 214 ? -9.744 2.290 26.535 1.00 95.38 214 ILE A N 1
ATOM 1827 C CA . ILE A 1 214 ? -10.275 2.813 25.269 1.00 95.38 214 ILE A CA 1
ATOM 1828 C C . ILE A 1 214 ? -10.367 4.337 25.353 1.00 95.38 214 ILE A C 1
ATOM 1830 O O . ILE A 1 214 ? -11.384 4.889 25.755 1.00 95.38 214 ILE A O 1
ATOM 1834 N N . ASN A 1 215 ? -9.336 5.016 24.848 1.00 94.69 215 ASN A N 1
ATOM 1835 C CA . ASN A 1 215 ? -9.230 6.482 24.840 1.00 94.69 215 ASN A CA 1
ATOM 1836 C C . ASN A 1 215 ? -10.074 7.126 23.721 1.00 94.69 215 ASN A C 1
ATOM 1838 O O . ASN A 1 215 ? -9.547 7.767 22.810 1.00 94.69 215 ASN A O 1
ATOM 1842 N N . LYS A 1 216 ? -11.387 6.870 23.711 1.00 94.56 216 LYS A N 1
ATOM 1843 C CA . LYS A 1 216 ? -12.339 7.409 22.724 1.00 94.56 216 LYS A CA 1
ATOM 1844 C C . LYS A 1 216 ? -13.638 7.844 23.401 1.00 94.56 216 LYS A C 1
ATOM 1846 O O . LYS A 1 216 ? -14.653 7.160 23.266 1.00 94.56 216 LYS A O 1
ATOM 1851 N N . ASP A 1 217 ? -13.629 9.011 24.041 1.00 95.56 217 ASP A N 1
ATOM 1852 C CA . ASP A 1 217 ? -14.781 9.591 24.754 1.00 95.56 217 ASP A CA 1
ATOM 1853 C C . ASP A 1 217 ? -16.079 9.527 23.946 1.00 95.56 217 ASP A C 1
ATOM 1855 O O . ASP A 1 217 ? -17.093 9.048 24.438 1.00 95.56 217 ASP A O 1
ATOM 1859 N N . ASN A 1 218 ? -16.048 9.921 22.669 1.00 97.06 218 ASN A N 1
ATOM 1860 C CA . ASN A 1 218 ? -17.239 9.912 21.813 1.00 97.06 218 ASN A CA 1
ATOM 1861 C C . ASN A 1 218 ? -17.847 8.509 21.647 1.00 97.06 218 ASN A C 1
ATOM 1863 O O . ASN A 1 218 ? -19.066 8.370 21.557 1.00 97.06 218 ASN A O 1
ATOM 1867 N N . LEU A 1 219 ? -17.011 7.464 21.609 1.00 97.19 219 LEU A N 1
ATOM 1868 C CA . LEU A 1 219 ? -17.486 6.082 21.554 1.00 97.19 219 LEU A CA 1
ATOM 1869 C C . LEU A 1 219 ? -18.127 5.683 22.884 1.00 97.19 219 LEU A C 1
ATOM 1871 O O . LEU A 1 219 ? -19.199 5.088 22.868 1.00 97.19 219 LEU A O 1
ATOM 1875 N N . ILE A 1 220 ? -17.494 6.029 24.008 1.00 97.88 220 ILE A N 1
ATOM 1876 C CA . ILE A 1 220 ? -18.001 5.736 25.354 1.00 97.88 220 ILE A CA 1
ATOM 1877 C C . ILE A 1 220 ? -19.346 6.432 25.577 1.00 97.88 220 ILE A C 1
ATOM 1879 O O . ILE A 1 220 ? -20.323 5.772 25.910 1.00 97.88 220 ILE A O 1
ATOM 1883 N N . ILE A 1 221 ? -19.428 7.736 25.306 1.00 98.00 221 ILE A N 1
ATOM 1884 C CA . ILE A 1 221 ? -20.661 8.529 25.413 1.00 98.00 221 ILE A CA 1
ATOM 1885 C C . ILE A 1 221 ? -21.759 7.942 24.524 1.00 98.00 221 ILE A C 1
ATOM 1887 O O . ILE A 1 221 ? -22.905 7.823 24.952 1.00 98.00 221 ILE A O 1
ATOM 1891 N N . GLY A 1 222 ? -21.415 7.549 23.293 1.00 98.00 222 GLY A N 1
ATOM 1892 C CA . GLY A 1 222 ? -22.350 6.886 22.387 1.00 98.00 222 GLY A CA 1
ATOM 1893 C C . GLY A 1 222 ? -22.894 5.577 22.959 1.00 98.00 222 GLY A C 1
ATOM 1894 O O . GLY A 1 222 ? -24.096 5.346 22.884 1.00 98.00 222 GLY A O 1
ATOM 1895 N N . VAL A 1 223 ? -22.035 4.753 23.570 1.00 98.25 223 VAL A N 1
ATOM 1896 C CA . VAL A 1 223 ? -22.446 3.507 24.236 1.00 98.25 223 VAL A CA 1
ATOM 1897 C C . VAL A 1 223 ? -23.325 3.790 25.452 1.00 98.25 223 VAL A C 1
ATOM 1899 O O . VAL A 1 223 ? -24.361 3.153 25.575 1.00 98.25 223 VAL A O 1
ATOM 1902 N N . ILE A 1 224 ? -22.978 4.762 26.301 1.00 98.12 224 ILE A N 1
ATOM 1903 C CA . ILE A 1 224 ? -23.791 5.138 27.471 1.00 98.12 224 ILE A CA 1
ATOM 1904 C C . ILE A 1 224 ? -25.209 5.523 27.039 1.00 98.12 224 ILE A C 1
ATOM 1906 O O . ILE A 1 224 ? -26.184 5.000 27.568 1.00 98.12 224 ILE A O 1
ATOM 1910 N N . LYS A 1 225 ? -25.330 6.408 26.044 1.00 98.12 225 LYS A N 1
ATOM 1911 C CA . LYS A 1 225 ? -26.632 6.853 25.528 1.00 98.12 225 LYS A CA 1
ATOM 1912 C C . LYS A 1 225 ? -27.434 5.711 24.908 1.00 98.12 225 LYS A C 1
ATOM 1914 O O . LYS A 1 225 ? -28.646 5.668 25.069 1.00 98.12 225 LYS A O 1
ATOM 1919 N N . GLU A 1 226 ? -26.767 4.809 24.190 1.00 98.19 226 GLU A N 1
ATOM 1920 C CA . GLU A 1 226 ? -27.387 3.614 23.610 1.00 98.19 226 GLU A CA 1
ATOM 1921 C C . GLU A 1 226 ? -27.921 2.682 24.705 1.00 98.19 226 GLU A C 1
ATOM 1923 O O . GLU A 1 226 ? -29.060 2.242 24.613 1.00 98.19 226 GLU A O 1
ATOM 1928 N N . MET A 1 227 ? -27.143 2.446 25.765 1.00 98.12 227 MET A N 1
ATOM 1929 C CA . MET A 1 227 ? -27.557 1.612 26.896 1.00 98.12 227 M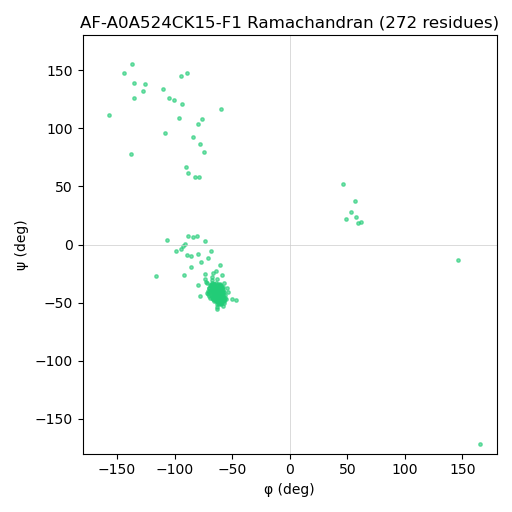ET A CA 1
ATOM 1930 C C . MET A 1 227 ? -28.727 2.223 27.673 1.00 98.12 227 MET A C 1
ATOM 1932 O O . MET A 1 227 ? -29.670 1.504 27.974 1.00 98.12 227 MET A O 1
ATOM 1936 N N . LEU A 1 228 ? -28.705 3.535 27.942 1.00 97.00 228 LEU A N 1
ATOM 1937 C CA . LEU A 1 228 ? -29.823 4.248 28.576 1.00 97.00 228 LEU A CA 1
ATOM 1938 C C . LEU A 1 228 ? 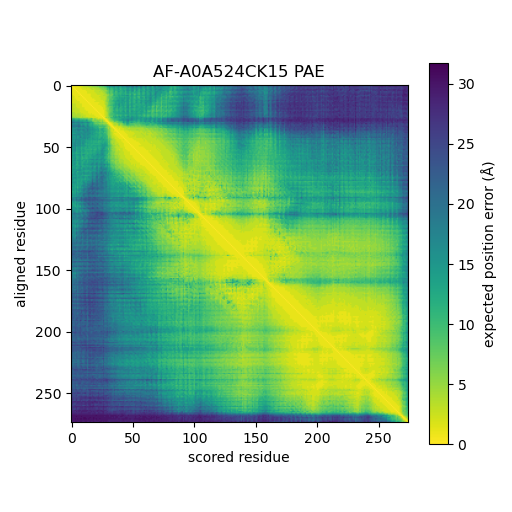-31.100 4.171 27.733 1.00 97.00 228 LEU A C 1
ATOM 1940 O O . LEU A 1 228 ? -32.177 3.938 28.255 1.00 97.00 228 LEU A O 1
ATOM 1944 N N . LYS A 1 229 ? -30.982 4.360 26.413 1.00 97.88 229 LYS A N 1
ATOM 1945 C CA . LYS A 1 229 ? -32.127 4.305 25.494 1.00 97.88 229 LYS A CA 1
ATOM 1946 C C . LYS A 1 229 ? -32.746 2.907 25.408 1.00 97.88 229 LYS A C 1
ATOM 1948 O O . LYS A 1 229 ? -33.940 2.792 25.163 1.00 97.88 229 LYS A O 1
ATOM 1953 N N . ASN A 1 230 ? -31.920 1.873 25.519 1.00 97.31 230 ASN A N 1
ATOM 1954 C CA . ASN A 1 230 ? -32.348 0.480 25.441 1.00 97.31 230 ASN A CA 1
ATOM 1955 C C . ASN A 1 230 ? -32.770 -0.087 26.807 1.00 97.31 230 ASN A C 1
ATOM 1957 O O . ASN A 1 230 ? -32.948 -1.299 26.902 1.00 97.31 230 ASN A O 1
ATOM 1961 N N . ASP A 1 231 ? -32.846 0.749 27.849 1.00 95.62 231 ASP A N 1
ATOM 1962 C CA . ASP A 1 231 ? -33.102 0.336 29.232 1.00 95.62 231 ASP A CA 1
ATOM 1963 C C . ASP A 1 231 ? -32.131 -0.763 29.724 1.00 95.62 231 ASP A C 1
ATOM 1965 O O . ASP A 1 231 ? -32.455 -1.569 30.590 1.00 95.62 231 ASP A O 1
ATOM 1969 N N . GLU A 1 232 ? -30.906 -0.808 29.175 1.00 93.25 232 GLU A N 1
ATOM 1970 C CA . GLU A 1 232 ? -29.845 -1.723 29.630 1.00 93.25 232 GLU A CA 1
ATOM 1971 C C . GLU A 1 232 ? -29.258 -1.266 30.978 1.00 93.25 232 GLU A C 1
ATOM 1973 O O . GLU A 1 232 ? -28.679 -2.068 31.709 1.00 93.25 232 GLU A O 1
ATOM 1978 N N . ILE A 1 233 ? -29.358 0.033 31.274 1.00 95.81 233 ILE A N 1
ATOM 1979 C CA . ILE A 1 233 ? -28.971 0.674 32.535 1.00 95.81 233 ILE A CA 1
ATOM 1980 C C . ILE A 1 233 ? -29.961 1.794 32.853 1.00 95.81 233 ILE A C 1
ATOM 1982 O O . ILE A 1 233 ? -30.419 2.491 31.948 1.00 95.81 233 ILE A O 1
ATOM 1986 N N . TYR A 1 234 ? -30.208 2.026 34.138 1.00 97.00 234 TYR A N 1
ATOM 1987 C CA . TYR A 1 234 ? -31.079 3.091 34.635 1.00 97.00 234 TYR A CA 1
ATOM 1988 C C . TYR A 1 234 ? -30.252 4.242 35.213 1.00 97.00 234 TYR A C 1
ATOM 1990 O O . TYR A 1 234 ? -29.385 4.030 36.069 1.00 97.00 234 TYR A O 1
ATOM 1998 N N . GLY A 1 235 ? -30.501 5.463 34.733 1.00 96.12 235 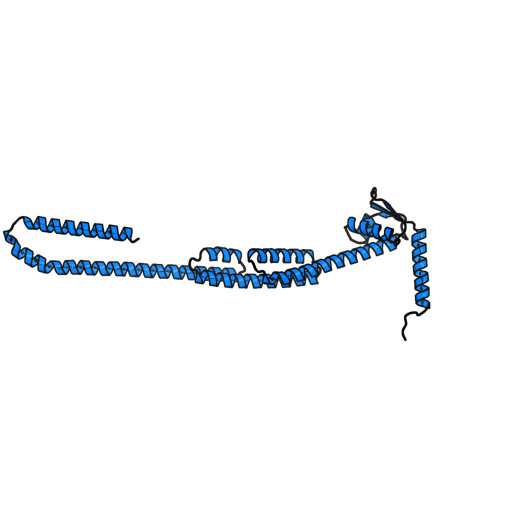GLY A N 1
ATOM 1999 C CA . GLY A 1 235 ? -29.791 6.662 35.170 1.00 96.12 235 GLY A CA 1
ATOM 2000 C C . GLY A 1 235 ? -29.978 7.874 34.256 1.00 96.12 235 GLY A C 1
ATOM 2001 O O . GLY A 1 235 ? -30.761 7.850 33.309 1.00 96.12 235 GLY A O 1
ATOM 2002 N N . GLU A 1 236 ? -29.210 8.930 34.517 1.00 97.75 236 GLU A N 1
ATOM 2003 C CA . GLU A 1 236 ? -29.188 10.157 33.718 1.00 97.75 236 GLU A CA 1
ATOM 2004 C C . GLU A 1 236 ? -27.755 10.518 33.306 1.00 97.75 236 GLU A C 1
ATOM 2006 O O . GLU A 1 236 ? -26.827 10.513 34.121 1.00 97.75 236 GLU A O 1
ATOM 2011 N N . TYR A 1 237 ? -27.558 10.832 32.020 1.00 98.25 237 TYR A N 1
ATOM 2012 C CA . TYR A 1 237 ? -26.268 11.283 31.498 1.00 98.25 237 TYR A CA 1
ATOM 2013 C C . TYR A 1 237 ? -26.163 12.813 31.493 1.00 98.25 237 TYR A C 1
ATOM 2015 O O . TYR A 1 237 ? -26.885 13.506 30.775 1.00 98.25 237 TYR A O 1
ATOM 2023 N N . PHE A 1 238 ? -25.165 13.337 32.201 1.00 97.88 238 PHE A N 1
ATOM 2024 C CA . PHE A 1 238 ? -24.868 14.760 32.308 1.00 97.88 238 PHE A CA 1
ATOM 2025 C C . PHE A 1 238 ? -23.784 15.170 31.310 1.00 97.88 238 PHE A C 1
ATOM 2027 O O . PHE A 1 238 ? -22.597 14.876 31.479 1.00 97.88 238 PHE A O 1
ATOM 2034 N N . THR A 1 239 ? -24.181 15.915 30.276 1.00 96.56 239 THR A N 1
ATOM 2035 C CA . THR A 1 239 ? -23.270 16.334 29.194 1.00 96.56 239 THR A CA 1
ATOM 2036 C C . THR A 1 239 ? -22.144 17.252 29.687 1.00 96.56 239 THR A C 1
ATOM 2038 O O . THR A 1 239 ? -21.002 17.070 29.268 1.00 96.56 239 THR A O 1
ATOM 2041 N N . ASN A 1 240 ? -22.434 18.182 30.607 1.00 96.56 240 ASN A N 1
ATOM 2042 C CA . ASN A 1 240 ? -21.461 19.172 31.097 1.00 96.56 240 ASN A CA 1
ATOM 2043 C C . ASN A 1 240 ? -20.301 18.534 31.869 1.00 96.56 240 ASN A C 1
ATOM 2045 O O . ASN A 1 240 ? -19.150 18.914 31.691 1.00 96.56 240 ASN A O 1
ATOM 2049 N N . SER A 1 241 ? -20.607 17.548 32.712 1.00 96.19 241 SER A N 1
ATOM 2050 C CA . SER A 1 241 ? -19.623 16.849 33.543 1.00 96.19 241 SER A CA 1
ATOM 2051 C C . SER A 1 241 ? -19.099 15.564 32.903 1.00 96.19 241 SER A C 1
ATOM 2053 O O . SER A 1 241 ? -18.235 14.915 33.487 1.00 96.19 241 SER A O 1
ATOM 2055 N N . ARG A 1 242 ? -19.626 15.180 31.729 1.00 97.69 242 ARG A N 1
ATOM 2056 C CA . ARG A 1 242 ? -19.346 13.902 31.053 1.00 97.69 242 ARG A CA 1
ATOM 2057 C C . ARG A 1 242 ? -19.426 12.725 32.025 1.00 97.69 242 ARG A C 1
ATOM 2059 O O . ARG A 1 242 ? -18.495 11.928 32.147 1.00 97.69 242 ARG A O 1
ATOM 2066 N N . SER A 1 243 ? -20.538 12.649 32.746 1.00 97.81 243 SER A N 1
ATOM 2067 C CA . SER A 1 243 ? -20.773 11.614 33.750 1.00 97.81 243 SER A CA 1
ATOM 2068 C C . SER A 1 243 ? -22.192 11.080 33.665 1.00 97.81 243 SER A C 1
ATOM 2070 O O . SER A 1 243 ? -23.088 11.758 33.167 1.00 97.81 243 SER A O 1
ATOM 2072 N N . ILE A 1 244 ? -22.384 9.857 34.135 1.00 97.56 244 ILE A N 1
ATOM 2073 C CA . ILE A 1 244 ? -23.692 9.235 34.318 1.00 97.56 244 ILE A CA 1
ATOM 2074 C C . ILE A 1 244 ? -23.962 9.102 35.817 1.00 97.56 244 ILE A C 1
ATOM 2076 O O . ILE A 1 244 ? -23.067 8.699 36.558 1.00 97.56 244 ILE A O 1
ATOM 2080 N N . SER A 1 245 ? -25.166 9.472 36.253 1.00 97.81 245 SER A N 1
ATOM 2081 C CA . SER A 1 245 ? -25.679 9.165 37.591 1.00 97.81 245 SER A CA 1
ATOM 2082 C C . SER A 1 245 ? -26.625 7.979 37.480 1.00 97.81 245 SER A C 1
ATOM 2084 O O . SER A 1 245 ? -27.560 8.027 36.684 1.00 97.81 245 SER A O 1
ATOM 2086 N N . PHE A 1 246 ? -26.374 6.920 38.235 1.00 97.44 246 PHE A N 1
ATOM 2087 C CA . PHE A 1 246 ? -27.129 5.675 38.193 1.00 97.44 246 PHE A CA 1
ATOM 2088 C C . PHE A 1 246 ? -28.227 5.639 39.250 1.00 97.44 246 PHE A C 1
ATOM 2090 O O . PHE A 1 246 ? -28.023 6.072 40.382 1.00 97.44 246 PHE A O 1
ATOM 2097 N N . ASP A 1 247 ? -29.353 5.020 38.903 1.00 95.81 247 ASP A N 1
ATOM 2098 C CA . ASP A 1 247 ? -30.284 4.491 39.896 1.00 95.81 247 ASP A CA 1
ATOM 2099 C C . ASP A 1 247 ? -29.800 3.096 40.311 1.00 95.81 247 ASP A C 1
ATOM 2101 O O . ASP A 1 247 ? -30.061 2.092 39.642 1.00 95.81 247 ASP A O 1
ATOM 2105 N N . ILE A 1 248 ? -29.000 3.037 41.378 1.00 93.25 248 ILE A N 1
ATOM 2106 C CA . ILE A 1 248 ? -28.370 1.787 41.826 1.00 93.25 248 ILE A CA 1
ATOM 2107 C C . ILE A 1 248 ? -29.428 0.735 42.175 1.00 93.25 248 ILE A C 1
ATOM 2109 O O . ILE A 1 248 ? -29.266 -0.428 41.810 1.00 93.25 248 ILE A O 1
ATOM 2113 N N . GLN A 1 249 ? -30.509 1.130 42.854 1.00 93.44 249 GLN A N 1
ATOM 2114 C CA . GLN A 1 249 ? -31.530 0.192 43.324 1.00 93.44 249 GLN A CA 1
ATOM 2115 C C . GLN A 1 249 ? -32.259 -0.459 42.147 1.00 93.44 249 GLN A C 1
ATOM 2117 O O . GLN A 1 249 ? -32.395 -1.682 42.123 1.00 93.44 249 GLN A O 1
ATOM 2122 N N . HIS A 1 250 ? -32.639 0.322 41.129 1.00 93.62 250 HIS A N 1
ATOM 2123 C CA . HIS A 1 250 ? -33.231 -0.234 39.909 1.00 93.62 250 HIS A CA 1
ATOM 2124 C C . HIS A 1 250 ? -32.257 -1.132 39.139 1.00 93.62 250 HIS A C 1
ATOM 2126 O O . HIS A 1 250 ? -32.640 -2.218 38.708 1.00 93.62 250 HIS A O 1
ATOM 2132 N N . ASN A 1 251 ? -30.990 -0.727 38.997 1.00 90.06 251 ASN A N 1
ATOM 2133 C CA . ASN A 1 251 ? -29.992 -1.545 38.300 1.00 90.06 251 ASN A CA 1
ATOM 2134 C C . ASN A 1 251 ? -29.739 -2.891 39.006 1.00 90.06 251 ASN A C 1
ATOM 2136 O O . ASN A 1 251 ? -29.624 -3.915 38.334 1.00 90.06 251 ASN A O 1
ATOM 2140 N N . ILE A 1 252 ? -29.667 -2.909 40.345 1.00 89.94 252 ILE A N 1
ATOM 2141 C CA . ILE A 1 252 ? -29.531 -4.149 41.130 1.00 89.94 252 ILE A CA 1
ATOM 2142 C C . ILE A 1 252 ? -30.775 -5.024 40.959 1.00 89.94 252 ILE A C 1
ATOM 2144 O O . ILE A 1 252 ? -30.642 -6.208 40.655 1.00 89.94 252 ILE A O 1
ATOM 2148 N N . ALA A 1 253 ? -31.971 -4.442 41.087 1.00 90.94 253 ALA A N 1
ATOM 2149 C CA . ALA A 1 253 ? -33.226 -5.177 40.965 1.00 90.94 253 ALA A CA 1
ATOM 2150 C C . ALA A 1 253 ? -33.385 -5.848 39.590 1.00 90.94 253 ALA A C 1
ATOM 2152 O O . ALA A 1 253 ? -33.793 -7.009 39.517 1.00 90.94 253 ALA A O 1
ATOM 2153 N N . GLU A 1 254 ? -33.025 -5.162 38.500 1.00 90.62 254 GLU A N 1
ATOM 2154 C CA . GLU A 1 254 ? -33.116 -5.745 37.156 1.00 90.62 254 GLU A CA 1
ATOM 2155 C C . GLU A 1 254 ? -32.077 -6.858 36.949 1.00 90.62 254 GLU A C 1
ATOM 2157 O O . GLU A 1 254 ? -32.391 -7.895 36.365 1.00 90.62 254 GLU A O 1
ATOM 2162 N N . ILE A 1 255 ? -30.861 -6.710 37.489 1.00 89.12 255 ILE A N 1
ATOM 2163 C CA . ILE A 1 255 ? -29.852 -7.780 37.461 1.00 89.12 255 ILE A CA 1
ATOM 2164 C C . ILE A 1 255 ? -30.328 -9.004 38.253 1.00 89.12 255 ILE A C 1
ATOM 2166 O O . ILE A 1 255 ? -30.220 -10.125 37.752 1.00 89.12 255 ILE A O 1
ATOM 2170 N N . ASP A 1 256 ? -30.895 -8.820 39.444 1.00 89.44 256 ASP A N 1
ATOM 2171 C CA . ASP A 1 256 ? -31.416 -9.920 40.262 1.00 89.44 256 ASP A CA 1
ATOM 2172 C C . ASP A 1 256 ? -32.583 -10.643 39.578 1.00 89.44 256 ASP A C 1
ATOM 2174 O O . ASP A 1 256 ? -32.650 -11.876 39.595 1.00 89.44 256 ASP A O 1
ATOM 2178 N N . LYS A 1 257 ? -33.460 -9.895 38.903 1.00 91.94 257 LYS A N 1
ATOM 2179 C CA . LYS A 1 257 ? -34.548 -10.432 38.077 1.00 91.94 257 LYS A CA 1
ATOM 2180 C C . LYS A 1 257 ? -34.027 -11.216 36.869 1.00 91.94 257 L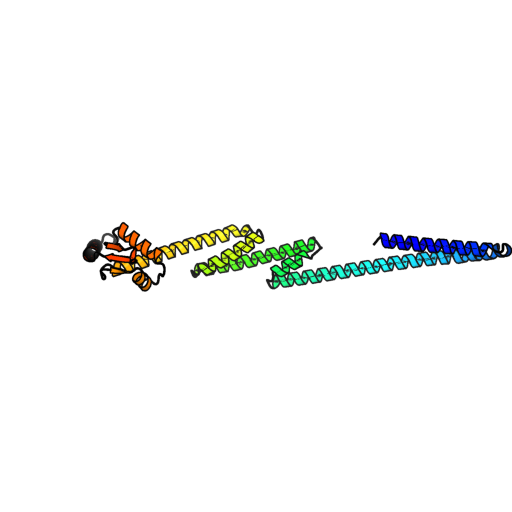YS A C 1
ATOM 2182 O O . LYS A 1 257 ? -34.536 -12.291 36.568 1.00 91.94 257 LYS A O 1
ATOM 2187 N N . LEU A 1 258 ? -32.990 -10.737 36.183 1.00 89.12 258 LEU A N 1
ATOM 2188 C CA . LEU A 1 258 ? -32.355 -11.496 35.097 1.00 89.12 258 LEU A CA 1
ATOM 2189 C C . LEU A 1 258 ? -31.709 -12.788 35.620 1.00 89.12 258 LEU A C 1
ATOM 2191 O O . LEU A 1 258 ? -31.817 -13.844 34.993 1.00 89.12 258 LEU A O 1
ATOM 2195 N N . MET A 1 259 ? -31.078 -12.727 36.793 1.00 88.19 259 MET A N 1
ATOM 2196 C CA . MET A 1 259 ? -30.475 -13.889 37.441 1.00 88.19 259 MET A CA 1
ATOM 2197 C C . MET A 1 259 ? -31.516 -14.903 37.924 1.00 88.19 259 MET A C 1
ATOM 2199 O O . MET A 1 259 ? -31.249 -16.105 37.861 1.00 88.19 259 MET A O 1
ATOM 2203 N N . SER A 1 260 ? -32.690 -14.470 38.391 1.00 91.06 260 SER A N 1
ATOM 2204 C CA . SER A 1 260 ? -33.769 -15.387 38.778 1.00 91.06 260 SER A CA 1
ATOM 2205 C C . SER A 1 260 ? -34.316 -16.142 37.566 1.00 91.06 260 SER A C 1
ATOM 2207 O O . SER A 1 260 ? -34.362 -17.371 37.607 1.00 91.06 260 SER A O 1
ATOM 2209 N N . VAL A 1 261 ? -34.589 -15.446 36.456 1.00 89.56 261 VAL A N 1
ATOM 2210 C CA . VAL A 1 261 ? -35.013 -16.058 35.183 1.00 89.56 261 VAL A CA 1
ATOM 2211 C C . VAL A 1 261 ? -33.970 -17.056 34.675 1.00 89.56 261 VAL A C 1
ATOM 2213 O O . VAL A 1 261 ? -34.314 -18.165 34.267 1.00 89.56 261 VAL A O 1
ATOM 2216 N N . PHE A 1 262 ? -32.681 -16.708 34.740 1.00 88.06 262 PHE A N 1
ATOM 2217 C CA . PHE A 1 262 ? -31.607 -17.621 34.341 1.00 88.06 262 PHE A CA 1
ATOM 2218 C C . PHE A 1 262 ? -31.564 -18.888 35.209 1.00 88.06 262 PHE A C 1
ATOM 2220 O O . PHE A 1 262 ? -31.457 -19.995 34.681 1.00 88.06 262 PHE A O 1
ATOM 2227 N N . ARG A 1 263 ? -31.700 -18.752 36.535 1.00 88.56 263 ARG A N 1
ATOM 2228 C CA . ARG A 1 263 ? -31.746 -19.897 37.463 1.00 88.56 263 ARG A CA 1
ATOM 2229 C C . ARG A 1 263 ? -32.961 -20.790 37.220 1.00 88.56 263 ARG A C 1
ATOM 2231 O O . ARG A 1 263 ? -32.856 -22.006 37.361 1.00 88.56 263 ARG A O 1
ATOM 2238 N N . GLU A 1 264 ? -34.112 -20.211 36.891 1.00 87.44 264 GLU A N 1
ATOM 2239 C CA . GLU A 1 264 ? -35.316 -20.968 36.527 1.00 87.44 264 GLU A CA 1
ATOM 2240 C C . GLU A 1 264 ? -35.112 -21.749 35.228 1.00 87.44 264 GLU A C 1
ATOM 2242 O O . GLU A 1 264 ? -35.412 -22.943 35.176 1.00 87.44 264 GLU A O 1
ATOM 2247 N N . TRP A 1 265 ? -34.519 -21.116 34.214 1.00 86.62 265 TRP A N 1
ATOM 2248 C CA . TRP A 1 265 ? -34.152 -21.777 32.963 1.00 86.62 265 TRP A CA 1
ATOM 2249 C C . TRP A 1 265 ? -33.170 -22.940 33.186 1.00 86.62 265 TRP A C 1
ATOM 2251 O O . TRP A 1 265 ? -33.377 -24.035 32.658 1.00 86.62 265 TRP A O 1
ATOM 2261 N N . GLU A 1 266 ? -32.147 -22.746 34.025 1.00 84.12 266 GLU A N 1
ATOM 2262 C CA . GLU A 1 266 ? -31.149 -23.770 34.358 1.00 84.12 266 GLU A CA 1
ATOM 2263 C C . GLU A 1 266 ? -31.770 -24.971 35.094 1.00 84.12 266 GLU A C 1
ATOM 2265 O O . GLU A 1 266 ? -31.481 -26.125 34.767 1.00 84.12 266 GLU A O 1
ATOM 2270 N N . LYS A 1 267 ? -32.683 -24.718 36.043 1.00 86.06 267 LYS A N 1
ATOM 2271 C CA . LYS A 1 267 ? -33.440 -25.762 36.758 1.00 86.06 267 LYS A CA 1
ATOM 2272 C C . LYS A 1 267 ? -34.419 -26.510 35.854 1.00 86.06 267 LYS A C 1
ATOM 2274 O O . LYS A 1 267 ? -34.675 -27.689 36.085 1.00 86.06 267 LYS A O 1
ATOM 2279 N N . GLY A 1 268 ? -34.953 -25.845 34.832 1.00 78.81 268 GLY A N 1
ATOM 2280 C CA . GLY A 1 268 ? -35.925 -26.420 33.907 1.00 78.81 268 GLY A CA 1
ATOM 2281 C C . GLY A 1 268 ? -35.363 -27.469 32.939 1.00 78.81 268 GLY A C 1
ATOM 2282 O O . GLY A 1 268 ? -36.155 -28.130 32.275 1.00 78.81 268 GLY A O 1
ATOM 2283 N N . ASN A 1 269 ? -34.034 -27.640 32.818 1.00 62.94 269 ASN A N 1
ATOM 2284 C CA . ASN A 1 269 ? -33.385 -28.509 31.810 1.00 62.94 269 ASN A CA 1
ATOM 2285 C C . ASN A 1 269 ? -33.899 -28.287 30.362 1.00 62.94 269 ASN A C 1
ATOM 2287 O O . ASN A 1 269 ? -33.748 -29.161 29.504 1.00 62.94 269 ASN A O 1
ATOM 2291 N N . ILE A 1 270 ? -34.482 -27.120 30.063 1.00 58.84 270 ILE A N 1
ATOM 2292 C CA . ILE A 1 270 ? -35.082 -26.781 28.765 1.00 58.84 270 ILE A CA 1
ATOM 2293 C C . ILE A 1 270 ? -33.941 -26.527 27.767 1.00 58.84 270 ILE A C 1
ATOM 2295 O O . ILE A 1 270 ? -33.534 -25.395 27.527 1.00 58.84 270 ILE A O 1
ATOM 2299 N N . GLY A 1 271 ? -33.358 -27.604 27.237 1.00 57.06 271 GLY A N 1
ATOM 2300 C CA . GLY A 1 271 ? -32.238 -27.546 26.292 1.00 57.06 271 GLY A CA 1
ATOM 2301 C C . GLY A 1 271 ? -31.217 -28.679 26.400 1.00 57.06 271 GLY A C 1
ATOM 2302 O O . GLY A 1 271 ? -30.437 -28.862 25.466 1.00 57.06 271 GLY A O 1
ATOM 2303 N N . LYS A 1 272 ? -31.228 -29.490 27.469 1.00 54.09 272 LYS A N 1
ATOM 2304 C CA . L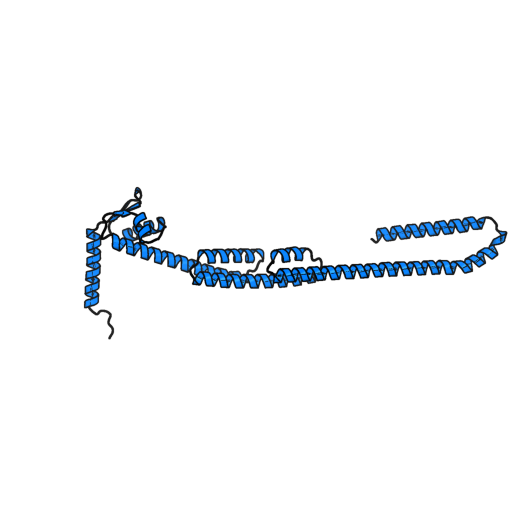YS A 1 272 ? -30.448 -30.738 27.495 1.00 54.09 272 LYS A CA 1
ATOM 2305 C C . LYS A 1 272 ? -31.192 -31.797 26.678 1.00 54.09 272 LYS A C 1
ATOM 2307 O O . LYS A 1 272 ? -31.996 -32.552 27.213 1.00 54.09 272 LYS A O 1
ATOM 2312 N N . LYS A 1 273 ? -30.961 -31.817 25.360 1.00 53.12 273 LYS A N 1
ATOM 2313 C CA . LYS A 1 273 ? -31.221 -33.019 24.556 1.00 53.12 273 LYS A CA 1
ATOM 2314 C C . LYS A 1 273 ? -30.341 -34.139 25.122 1.00 53.12 273 LYS A C 1
ATOM 2316 O O . LYS A 1 273 ? -29.120 -33.989 25.117 1.00 53.12 273 LYS A O 1
ATOM 2321 N N . ASN A 1 274 ? -30.982 -35.187 25.643 1.00 48.62 274 ASN A N 1
ATOM 2322 C CA . ASN A 1 274 ? -30.366 -36.507 25.797 1.00 48.62 274 ASN A CA 1
ATOM 2323 C C . ASN A 1 274 ? -29.882 -37.026 24.440 1.00 48.62 274 ASN A C 1
ATOM 2325 O O . ASN A 1 274 ? -30.548 -36.702 23.425 1.00 48.62 274 ASN A O 1
#

Radius of gyration: 47.33 Å; Cα contacts (8 Å, |Δi|>4): 164; chains: 1; bounding box: 93×71×124 Å

Secondary structure (DSSP, 8-state):
-HHHHHHHHHHHHHHHHHHHHHHHHHHTT-TTSHHHHHHHHHHHHHHHHHHHHHHHHHHHHHHHHHHHHHHHHHHHHHHHHHHHHHHHHHTT-HHHHHHHHHT---HHHHHHHHHHHHHHHHHHHHHHHHHHHHHHHTT-HHHHHHHHHHHHHHHHHHT-GGGHHHHHHHHHHHHHHHHHHHHHHHHHHHHHHHHHHTT-SEEEHHHHHHHHT---HHHHHHHHHHHHHTTSS-EEEETTTTEEEE-HHHHHHHHHHHHHHHHHHHHTTTT---

Mean predicted aligned error: 11.55 Å

pLDDT: mean 87.25, std 9.94, range [48.62, 98.25]

Foldseek 3Di:
DVVVVVVVVVVVVVVVVVVVVVVVVVVPPDPPCVVVVVVVCVVVVVVVVVVVVVVVVVVVVVVVVVVVVVVVVVVVVLVVLLVVLVVCLVVVVLVVSVVSLVVDPDPVSSVVSVVSSVVSLVVVLVVLLVVLVVCLVVVVLVVSVVSLVVSVVSCVVVVVCVCVVSSVVSVVSSVVSVVVVLVVLLVLLLVVCLVCLLPDQKDALVNSCVSSVPPDLVSSLVSVVVCCVVVVFAFDQDPVRRMTGGPNVVSVVVVVVVVVVVVVVVVVCVPPDD

Nearest PDB structures (foldseek):
  8ppl-assembly1_Iu  TM=5.891E-01  e=5.645E-02  Homo sapiens
  4d10-assembly1_K  TM=2.849E-01  e=1.229E-03  Homo sapiens

Sequence (274 aa):
MFKKLKDRLSAALGISLLLTFLVIFALGYDFQFFELELFYLLIVLPYLVGFFIFFFILMTLYDYKERIKTKFMIREEQKNLSNNIERYIEQYNLEKAEELIKDINKIFLRKKLKKKLLDKYIEVIKADLDKAERLISYREIQKATWTLNKIQEIINEKKLQTFQKDINDLREKIEELKLQRKLENKRKIRKIILNLSTKKEKLYVSEISEESGINKDNLIIGVIKEMLKNDEIYGEYFTNSRSISFDIQHNIAEIDKLMSVFREWEKGNIGKKN

Solvent-accessible surface area (backbone atoms only — not comparable to full-atom values): 15109 Å² total; per-residue (Å²): 111,69,66,64,52,51,57,50,49,52,50,51,51,52,52,50,52,50,52,53,49,51,50,56,59,65,64,68,76,56,85,89,52,52,71,62,53,51,54,50,46,68,62,48,48,59,54,54,54,49,49,54,52,50,51,51,52,52,51,53,52,50,55,50,51,50,55,50,51,53,53,49,52,55,52,50,53,51,49,53,50,51,53,51,36,52,51,28,52,74,69,68,40,52,68,63,26,54,56,58,48,69,74,47,82,51,65,69,61,35,54,54,51,52,49,55,51,50,56,49,52,54,51,52,47,50,56,49,49,57,48,27,53,50,28,49,77,70,65,39,54,68,61,22,52,53,47,52,52,55,50,49,51,54,30,65,76,70,66,48,66,86,52,53,59,62,53,49,57,53,49,51,54,50,50,52,52,51,50,51,53,50,51,52,50,50,52,51,48,51,55,51,50,65,65,40,37,66,74,38,57,62,48,44,53,66,58,53,24,62,79,60,71,49,94,44,68,71,60,54,54,51,49,52,53,50,32,48,74,68,67,74,44,49,64,50,78,38,78,91,75,45,29,36,39,36,41,36,69,60,38,44,52,53,51,53,51,54,51,50,54,50,53,50,50,64,74,61,54,81,76,72,76,129